Protein AF-A0A923WAS1-F1 (afdb_monomer)

Solvent-accessible surface area (backbone atoms only — not comparable to full-atom values): 10456 Å² total; per-residue (Å²): 99,63,68,50,72,49,77,92,74,67,23,45,33,35,45,31,46,81,68,46,48,74,44,44,36,65,68,74,36,45,64,47,58,72,64,49,39,76,82,37,81,92,73,48,50,30,46,31,40,34,28,58,61,98,51,73,41,40,39,37,34,36,77,46,79,40,63,82,56,72,94,65,62,65,65,64,50,45,54,50,48,50,54,50,52,56,49,15,50,53,40,35,52,53,45,30,49,51,35,41,76,74,60,39,73,92,47,49,90,70,26,51,59,93,72,64,46,56,37,37,40,32,43,39,46,36,68,56,89,61,94,46,70,68,58,44,49,53,52,52,50,53,49,51,54,47,42,53,53,47,35,57,58,37,44,76,72,72,29,47,63,47,78,46,54,66,68,59,97,87,53,79,81,66,80,43,97,81,64,50,47,66,44,76,88

Secondary structure (DSSP, 8-state):
--EEEE-SSS-EEEEPPTT-EEEETTTT-HHIIIIITTTSTT----SEEEE-SSS--EEEEEEEE-TT-----HHHHHHHHHHHHHHHHHHHHHHHHHHHHHT-TTTTTT--GGG---EEEEEEEE-PPPSSHHHHHHHHHHHHHHHHHHHHHHHTTT-EEEEE-PPPTTS-----TTS-EEEE-

pLDDT: mean 85.0, std 14.07, range [37.41, 98.31]

Foldseek 3Di:
DDKDWDDDPLTKIKFFDPQKDKDQCQPRVVCCVVPVCVVPPPQGAARMWMAHPDAPEIEGEHEDAAQPPDDDDLVVVLVVVLVVQVRNVVSNLVSLCVCLVVVPPSCVSPSPCVVVHAYEYEYAYEHHDDPDPVVVVVVVVSLVVSQVSNQVVQVVVVHHYDYHYAPDPPDDPPCPPVRMDIHRD

Nearest PDB structures (foldseek):
  2gm3-assembly6_B  TM=5.060E-01  e=7.421E-01  Arabidopsis thaliana
  2gm3-assembly6_F-3  TM=3.888E-01  e=9.010E-01  Arabidopsis thaliana
  5b3g-assembly1_B  TM=3.663E-01  e=1.835E+00  Arabidopsis thaliana

Radius of gyration: 16.7 Å; Cα contacts (8 Å, |Δi|>4): 285; chains: 1; bounding box: 48×35×42 Å

Structure (mmCIF, N/CA/C/O backbone):
data_AF-A0A923WAS1-F1
#
_entry.id   AF-A0A923WAS1-F1
#
loop_
_atom_site.group_PDB
_atom_site.id
_atom_site.type_symbol
_atom_site.label_atom_id
_atom_site.label_alt_id
_atom_site.label_comp_id
_atom_site.label_asym_id
_atom_site.label_entity_id
_atom_site.label_seq_id
_atom_site.pdbx_PDB_ins_code
_atom_site.Cartn_x
_atom_site.Cartn_y
_atom_site.Cartn_z
_atom_site.occupancy
_atom_site.B_iso_or_equiv
_atom_site.auth_seq_id
_atom_site.auth_comp_id
_atom_site.auth_asym_id
_atom_site.auth_atom_id
_atom_site.pdbx_PDB_model_num
ATOM 1 N N . MET A 1 1 ? -0.112 -17.395 12.259 1.00 61.91 1 MET A N 1
ATOM 2 C CA . MET A 1 1 ? 0.264 -16.164 11.541 1.00 61.91 1 MET A CA 1
ATOM 3 C C . MET A 1 1 ? -0.746 -15.993 10.429 1.00 61.91 1 MET A C 1
ATOM 5 O O . MET A 1 1 ? -0.861 -16.922 9.635 1.00 61.91 1 MET A O 1
ATOM 9 N N . PRO A 1 2 ? -1.582 -14.945 10.440 1.00 84.62 2 PRO A N 1
ATOM 10 C CA . PRO A 1 2 ? -2.446 -14.678 9.301 1.00 84.62 2 PRO A CA 1
ATOM 11 C C . PRO A 1 2 ? -1.578 -14.384 8.072 1.00 84.62 2 PRO A C 1
ATOM 13 O O . PRO A 1 2 ? -0.719 -13.506 8.115 1.00 84.62 2 PRO A O 1
ATOM 16 N N . THR A 1 3 ? -1.796 -15.138 6.997 1.00 91.38 3 THR A N 1
ATOM 17 C CA . THR A 1 3 ? -1.119 -14.947 5.709 1.00 91.38 3 THR A CA 1
ATOM 18 C C . THR A 1 3 ? -2.122 -14.405 4.699 1.00 91.38 3 THR A C 1
ATOM 20 O O . THR A 1 3 ? -3.227 -14.940 4.578 1.00 91.38 3 THR A O 1
ATOM 23 N N . LYS A 1 4 ? -1.745 -13.361 3.959 1.00 93.50 4 LYS A N 1
ATOM 24 C CA . LYS A 1 4 ? -2.536 -12.800 2.853 1.00 93.50 4 LYS A CA 1
ATOM 25 C C . LYS A 1 4 ? -1.701 -12.822 1.584 1.00 93.50 4 LYS A C 1
ATOM 27 O O . LYS A 1 4 ? -0.539 -12.449 1.635 1.00 93.50 4 LYS A O 1
ATOM 32 N N . CYS A 1 5 ? -2.257 -13.275 0.467 1.00 92.25 5 CYS A N 1
ATOM 33 C CA . CYS A 1 5 ? -1.508 -13.402 -0.781 1.00 92.25 5 CYS A CA 1
ATOM 34 C C . CYS A 1 5 ? -2.170 -12.618 -1.918 1.00 92.25 5 CYS A C 1
ATOM 36 O O . CYS A 1 5 ? -3.398 -12.612 -2.040 1.00 92.25 5 CYS A O 1
ATOM 38 N N . GLU A 1 6 ? -1.336 -12.015 -2.765 1.00 90.62 6 GLU A N 1
ATOM 39 C CA . GLU A 1 6 ? -1.732 -11.312 -3.983 1.00 90.62 6 GLU A CA 1
ATOM 40 C C . GLU A 1 6 ? -1.192 -11.984 -5.247 1.00 90.62 6 GLU A C 1
ATOM 42 O O . GLU A 1 6 ? -0.020 -12.364 -5.325 1.00 90.62 6 GLU A O 1
ATOM 47 N N . GLY A 1 7 ? -2.051 -12.084 -6.265 1.00 86.12 7 GLY A N 1
ATOM 48 C CA . GLY A 1 7 ? -1.760 -12.735 -7.544 1.00 86.12 7 GLY A CA 1
ATOM 49 C C . GLY A 1 7 ? -2.145 -14.221 -7.602 1.00 86.12 7 GLY A C 1
ATOM 50 O O . GLY A 1 7 ? -2.378 -14.869 -6.589 1.00 86.12 7 GLY A O 1
ATOM 51 N N . ALA A 1 8 ? -2.231 -14.766 -8.822 1.00 81.44 8 ALA A N 1
ATOM 52 C CA . ALA A 1 8 ? -2.658 -16.152 -9.065 1.00 81.44 8 ALA A CA 1
ATOM 53 C C . ALA A 1 8 ? -1.500 -17.130 -9.344 1.00 81.44 8 ALA A C 1
ATOM 55 O O . ALA A 1 8 ? -1.621 -18.324 -9.092 1.00 81.44 8 ALA A O 1
ATOM 56 N N . THR A 1 9 ? -0.377 -16.655 -9.891 1.00 81.25 9 THR A N 1
ATOM 57 C CA . THR A 1 9 ? 0.780 -17.492 -10.252 1.00 81.25 9 THR A CA 1
ATOM 58 C C . THR A 1 9 ? 2.044 -16.890 -9.656 1.00 81.25 9 THR A C 1
ATOM 60 O O . THR A 1 9 ? 2.371 -15.748 -9.977 1.00 81.25 9 THR A O 1
ATOM 63 N N . ASN A 1 10 ? 2.754 -17.663 -8.832 1.00 83.25 10 ASN A N 1
ATOM 64 C CA . ASN A 1 10 ? 3.839 -17.213 -7.951 1.00 83.25 10 ASN A CA 1
ATOM 65 C C . ASN A 1 10 ? 3.428 -16.010 -7.083 1.00 83.25 10 ASN A C 1
ATOM 67 O O . ASN A 1 10 ? 3.977 -14.912 -7.270 1.00 83.25 10 ASN A O 1
ATOM 71 N N . PRO A 1 11 ? 2.400 -16.172 -6.227 1.00 89.50 11 PRO A N 1
ATOM 72 C CA . PRO A 1 11 ? 1.798 -15.057 -5.518 1.00 89.50 11 PRO A CA 1
ATOM 73 C C . PRO A 1 11 ? 2.771 -14.416 -4.530 1.00 89.50 11 PRO A C 1
ATOM 75 O O . PRO A 1 11 ? 3.702 -15.045 -4.029 1.00 89.50 11 PRO A O 1
ATOM 78 N N . ILE A 1 12 ? 2.537 -13.143 -4.237 1.00 90.44 12 ILE A N 1
ATOM 79 C CA . ILE A 1 12 ? 3.256 -12.422 -3.190 1.00 90.44 12 ILE A CA 1
ATOM 80 C C . ILE A 1 12 ? 2.448 -12.594 -1.910 1.00 90.44 12 ILE A C 1
ATOM 82 O O . ILE A 1 12 ? 1.331 -12.095 -1.818 1.00 90.44 12 ILE A O 1
ATOM 86 N N . CYS A 1 13 ? 2.997 -13.320 -0.945 1.00 92.75 13 CYS A N 1
ATOM 87 C CA . CYS A 1 13 ? 2.363 -13.586 0.336 1.00 92.75 13 CYS A CA 1
ATOM 88 C C . CYS A 1 13 ? 2.976 -12.725 1.436 1.00 92.75 13 CYS A C 1
ATOM 90 O O . CYS A 1 13 ? 4.193 -12.568 1.506 1.00 92.75 13 CYS A O 1
ATOM 92 N N . PHE A 1 14 ? 2.111 -12.205 2.294 1.00 92.62 14 PHE A N 1
ATOM 93 C CA . PHE A 1 14 ? 2.399 -11.357 3.436 1.00 92.62 14 PHE A CA 1
ATOM 94 C C . PHE A 1 14 ? 2.070 -12.144 4.695 1.00 92.62 14 PHE A C 1
ATOM 96 O O . PHE A 1 14 ? 0.912 -12.503 4.916 1.00 92.62 14 PHE A O 1
ATOM 103 N N . ASP A 1 15 ? 3.092 -12.431 5.487 1.00 92.69 15 ASP A N 1
ATOM 104 C CA . ASP A 1 15 ? 2.992 -13.181 6.728 1.00 92.69 15 ASP A CA 1
ATOM 105 C C . ASP A 1 15 ? 2.999 -12.187 7.897 1.00 92.69 15 ASP A C 1
ATOM 107 O O . ASP A 1 15 ? 3.994 -11.507 8.171 1.00 92.69 15 ASP A O 1
ATOM 111 N N . PHE A 1 16 ? 1.859 -12.077 8.577 1.00 91.88 16 PHE A N 1
ATOM 112 C CA . PHE A 1 16 ? 1.697 -11.198 9.730 1.00 91.88 16 PHE A CA 1
ATOM 113 C C . PHE A 1 16 ? 1.879 -11.992 11.037 1.00 91.88 16 PHE A C 1
ATOM 115 O O . PHE A 1 16 ? 1.395 -13.129 11.149 1.00 91.88 16 PHE A O 1
ATOM 122 N N . PRO A 1 17 ? 2.548 -11.432 12.061 1.00 91.12 17 PRO A N 1
ATOM 123 C CA . PRO A 1 17 ? 2.687 -12.090 13.354 1.00 91.12 17 PRO A CA 1
ATOM 124 C C . PRO A 1 17 ? 1.356 -12.364 14.044 1.00 91.12 17 PRO A C 1
ATOM 126 O O . PRO A 1 17 ? 0.300 -11.833 13.703 1.00 91.12 17 PRO A O 1
ATOM 129 N N . ILE A 1 18 ? 1.424 -13.178 15.094 1.00 89.94 18 ILE A N 1
ATOM 130 C CA . ILE A 1 18 ? 0.287 -13.389 15.991 1.00 89.94 18 ILE A CA 1
ATOM 131 C C . ILE A 1 18 ? -0.153 -12.044 16.592 1.00 89.94 18 ILE A C 1
ATOM 133 O O . ILE A 1 18 ? 0.678 -11.229 16.988 1.00 89.94 18 ILE A O 1
ATOM 137 N N . GLY A 1 19 ? -1.470 -11.830 16.655 1.00 91.00 19 GLY A N 1
ATOM 138 C CA . GLY A 1 19 ? -2.086 -10.618 17.202 1.00 91.00 19 GLY A CA 1
ATOM 139 C C . GLY A 1 19 ? -2.266 -9.480 16.198 1.00 91.00 19 GLY A C 1
ATOM 140 O O . GLY A 1 19 ? -2.903 -8.490 16.538 1.00 91.00 19 GLY A O 1
ATOM 141 N N . TRP A 1 20 ? -1.736 -9.609 14.980 1.00 93.38 20 TRP A N 1
ATOM 142 C CA . TRP A 1 20 ? -2.072 -8.693 13.895 1.00 93.38 20 TRP A CA 1
ATOM 143 C C . TRP A 1 20 ? -3.453 -9.001 13.330 1.00 93.38 20 TRP A C 1
ATOM 145 O O . TRP A 1 20 ? -3.802 -10.162 13.111 1.00 93.38 20 TRP A O 1
ATOM 155 N N . GLU A 1 21 ? -4.181 -7.938 13.015 1.00 93.44 21 GLU A N 1
ATOM 156 C CA . GLU A 1 21 ? -5.389 -7.984 12.199 1.00 93.44 21 GLU A CA 1
ATOM 157 C C . GLU A 1 21 ? -5.010 -7.575 10.776 1.00 93.44 21 GLU A C 1
ATOM 159 O O . GLU A 1 21 ? -4.329 -6.567 10.587 1.00 93.44 21 GLU A O 1
ATOM 164 N N . ALA A 1 22 ? -5.419 -8.345 9.768 1.00 93.75 22 ALA A N 1
ATOM 165 C CA . ALA A 1 22 ? -5.133 -8.045 8.365 1.00 93.75 22 ALA A CA 1
ATOM 166 C C . ALA A 1 22 ? -6.253 -8.545 7.447 1.00 93.75 22 ALA A C 1
ATOM 168 O O . ALA A 1 22 ? -6.764 -9.654 7.623 1.00 93.75 22 ALA A O 1
ATOM 169 N N . VAL A 1 23 ? -6.602 -7.754 6.433 1.00 92.81 23 VAL A N 1
ATOM 170 C CA . VAL A 1 23 ? -7.676 -8.053 5.474 1.00 92.81 23 VAL A CA 1
ATOM 171 C C . VAL A 1 23 ? -7.237 -7.736 4.046 1.00 92.81 23 VAL A C 1
ATOM 173 O O . VAL A 1 23 ? -6.521 -6.755 3.833 1.00 92.81 23 VAL A O 1
ATOM 176 N N . LYS A 1 24 ? -7.689 -8.539 3.068 1.00 92.62 24 LYS A N 1
ATOM 177 C CA . LYS A 1 24 ? -7.638 -8.140 1.651 1.00 92.62 24 LYS A CA 1
ATOM 178 C C . LYS A 1 24 ? -8.716 -7.093 1.408 1.00 92.62 24 LYS A C 1
ATOM 180 O O . LYS A 1 24 ? -9.887 -7.428 1.252 1.00 92.62 24 LYS A O 1
ATOM 185 N N . TYR A 1 25 ? -8.367 -5.820 1.479 1.00 89.88 25 TYR A N 1
ATOM 186 C CA . TYR A 1 25 ? -9.358 -4.751 1.550 1.00 89.88 25 TYR A CA 1
ATOM 187 C C . TYR A 1 25 ? -10.158 -4.606 0.249 1.00 89.88 25 TYR A C 1
ATOM 189 O O . TYR A 1 25 ? -11.352 -4.308 0.287 1.00 89.88 25 TYR A O 1
ATOM 197 N N . ASP A 1 26 ? -9.547 -4.879 -0.901 1.00 81.31 26 ASP A N 1
ATOM 198 C CA . ASP A 1 26 ? -10.212 -4.795 -2.198 1.00 81.31 26 ASP A CA 1
ATOM 199 C C . ASP A 1 26 ? -11.015 -6.055 -2.589 1.00 81.31 26 ASP A C 1
ATOM 201 O O . ASP A 1 26 ? -11.831 -5.968 -3.512 1.00 81.31 26 ASP A O 1
ATOM 205 N N . GLU A 1 27 ? -10.836 -7.181 -1.888 1.00 80.06 27 GLU A N 1
ATOM 206 C CA . GLU A 1 27 ? -11.555 -8.452 -2.085 1.00 80.06 27 GLU A CA 1
ATOM 207 C C . GLU A 1 27 ? -12.500 -8.790 -0.918 1.00 80.06 27 GLU A C 1
ATOM 209 O O . GLU A 1 27 ? -13.717 -8.854 -1.098 1.00 80.06 27 GLU A O 1
ATOM 214 N N . GLU A 1 28 ? -11.941 -9.003 0.276 1.00 63.50 28 GLU A N 1
ATOM 215 C CA . GLU A 1 28 ? -12.634 -9.408 1.508 1.00 63.50 28 GLU A CA 1
ATOM 216 C C . GLU A 1 28 ? -13.307 -8.218 2.213 1.00 63.50 28 GLU A C 1
ATOM 218 O O . GLU A 1 28 ? -14.274 -8.404 2.952 1.00 63.50 28 GLU A O 1
ATOM 223 N N . GLY A 1 29 ? -12.853 -6.985 1.947 1.00 58.03 29 GLY A N 1
ATOM 224 C CA . GLY A 1 29 ? -13.451 -5.727 2.417 1.00 58.03 29 GLY A CA 1
ATOM 225 C C . GLY A 1 29 ? -14.771 -5.382 1.719 1.00 58.03 29 GLY A C 1
ATOM 226 O O . GLY A 1 29 ? -15.012 -4.228 1.357 1.00 58.03 29 GLY A O 1
ATOM 227 N N . GLY A 1 30 ? -15.627 -6.390 1.518 1.00 56.91 30 GLY A N 1
ATOM 228 C CA . GLY A 1 30 ? -16.838 -6.362 0.702 1.00 56.91 30 GLY A CA 1
ATOM 229 C C . GLY A 1 30 ? -17.721 -5.141 0.933 1.00 56.91 30 GLY A C 1
ATOM 230 O O . GLY A 1 30 ? -18.263 -4.632 -0.039 1.00 56.91 30 GLY A O 1
ATOM 231 N N . PHE A 1 31 ? -17.765 -4.594 2.155 1.00 65.19 31 PHE A N 1
ATOM 232 C CA . PHE A 1 31 ? -18.436 -3.333 2.488 1.00 65.19 31 PHE A CA 1
ATOM 233 C C . PHE A 1 31 ? -18.143 -2.201 1.496 1.00 65.19 31 PHE A C 1
ATOM 235 O O . PHE A 1 31 ? -19.050 -1.520 1.016 1.00 65.19 31 PHE A O 1
ATOM 242 N N . TYR A 1 32 ? -16.877 -2.011 1.142 1.00 65.81 32 TYR A N 1
ATOM 243 C CA . TYR A 1 32 ? -16.476 -0.944 0.241 1.00 65.81 32 TYR A CA 1
ATOM 244 C C . TYR A 1 32 ? -17.063 -1.148 -1.164 1.00 65.81 32 TYR A C 1
ATOM 246 O O . TYR A 1 32 ? -17.668 -0.236 -1.731 1.00 65.81 32 TYR A O 1
ATOM 254 N N . ARG A 1 33 ? -17.008 -2.374 -1.700 1.00 65.75 33 ARG A N 1
ATOM 255 C CA . ARG A 1 33 ? -17.640 -2.703 -2.987 1.00 65.75 33 ARG A CA 1
ATOM 256 C C . ARG A 1 33 ? -19.171 -2.658 -2.900 1.00 65.75 33 ARG A C 1
ATOM 258 O O . ARG A 1 33 ? -19.825 -2.054 -3.746 1.00 65.75 33 ARG A O 1
ATOM 265 N N . THR A 1 34 ? -19.775 -3.255 -1.882 1.00 67.62 34 THR A N 1
ATOM 266 C CA . THR A 1 34 ? -21.230 -3.447 -1.808 1.00 67.62 34 THR A CA 1
ATOM 267 C C . THR A 1 34 ? -22.001 -2.220 -1.352 1.00 67.62 34 THR A C 1
ATOM 269 O O . THR A 1 34 ? -23.192 -2.140 -1.647 1.00 67.62 34 THR A O 1
ATOM 272 N N . THR A 1 35 ? -21.364 -1.295 -0.638 1.00 66.69 35 THR A N 1
ATOM 273 C CA . THR A 1 35 ? -22.031 -0.137 -0.028 1.00 66.69 35 THR A CA 1
ATOM 274 C C . THR A 1 35 ? -21.564 1.169 -0.660 1.00 66.69 35 THR A C 1
ATOM 276 O O . THR A 1 35 ? -22.396 2.001 -1.010 1.00 66.69 35 THR A O 1
ATOM 279 N N . VAL A 1 36 ? -20.255 1.339 -0.885 1.00 65.56 36 VAL A N 1
ATOM 280 C CA . VAL A 1 36 ? -19.708 2.585 -1.450 1.00 65.56 36 VAL A CA 1
ATOM 281 C C . VAL A 1 36 ? -19.754 2.565 -2.980 1.00 65.56 36 VAL A C 1
ATOM 283 O O . VAL A 1 36 ? -20.295 3.488 -3.592 1.00 65.56 36 VAL A O 1
ATOM 286 N N . THR A 1 37 ? -19.263 1.500 -3.629 1.00 61.50 37 THR A N 1
ATOM 287 C CA . THR A 1 37 ? -19.164 1.504 -5.105 1.00 61.50 37 THR A CA 1
ATOM 288 C C . THR A 1 37 ? -20.500 1.382 -5.840 1.00 61.50 37 THR A C 1
ATOM 290 O O . THR A 1 37 ? -20.579 1.751 -7.007 1.00 61.50 37 THR A O 1
ATOM 293 N N . LYS A 1 38 ? -21.581 0.958 -5.164 1.00 64.62 38 LYS A N 1
ATOM 294 C CA . LYS A 1 38 ? -22.938 0.977 -5.749 1.00 64.62 38 LYS A CA 1
ATOM 295 C C . LYS A 1 38 ? -23.404 2.380 -6.138 1.00 64.62 38 LYS A C 1
ATOM 297 O O . LYS A 1 38 ? -24.232 2.515 -7.033 1.00 64.62 38 LYS A O 1
ATOM 302 N N . HIS A 1 39 ? -22.896 3.403 -5.456 1.00 65.69 39 HIS A N 1
ATOM 303 C CA . HIS A 1 39 ? -23.326 4.789 -5.639 1.00 65.69 39 HIS A CA 1
ATOM 304 C C . HIS A 1 39 ? -22.198 5.705 -6.118 1.00 65.69 39 HIS A C 1
ATOM 306 O O . HIS A 1 39 ? -22.466 6.828 -6.539 1.00 65.69 39 HIS A O 1
ATOM 312 N N . VAL A 1 40 ? -20.949 5.228 -6.096 1.00 64.25 40 VAL A N 1
ATOM 313 C CA . VAL A 1 40 ? -19.784 5.980 -6.561 1.00 64.25 40 VAL A CA 1
ATOM 314 C C . VAL A 1 40 ? -18.917 5.097 -7.455 1.00 64.25 40 VAL A C 1
ATOM 316 O O . VAL A 1 40 ? -18.263 4.156 -7.005 1.00 64.25 40 VAL A O 1
ATOM 319 N N . ASN A 1 41 ? -18.913 5.408 -8.749 1.00 59.84 41 ASN A N 1
ATOM 320 C CA . ASN A 1 41 ? -18.133 4.670 -9.737 1.00 59.84 41 ASN A CA 1
ATOM 321 C C . ASN A 1 41 ? -16.618 4.861 -9.519 1.00 59.84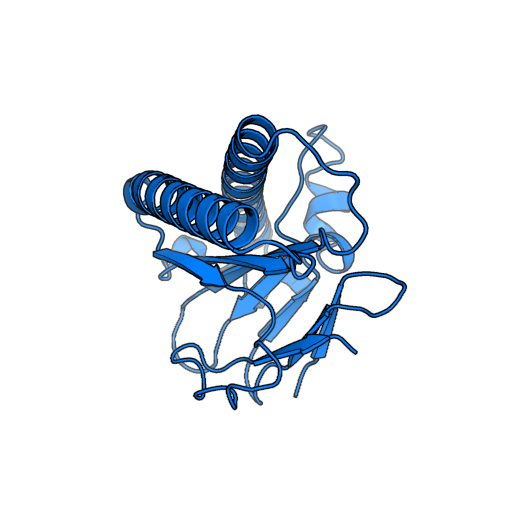 41 ASN A C 1
ATOM 323 O O . ASN A 1 41 ? -16.169 5.904 -9.051 1.00 59.84 41 ASN A O 1
ATOM 327 N N . LEU A 1 42 ? -15.824 3.869 -9.949 1.00 66.00 42 LEU A N 1
ATOM 328 C CA . LEU A 1 42 ? -14.352 3.929 -10.086 1.00 66.00 42 LEU A CA 1
ATOM 329 C C . LEU A 1 42 ? -13.526 4.005 -8.789 1.00 66.00 42 LEU A C 1
ATOM 331 O O . LEU A 1 42 ? -12.314 4.227 -8.835 1.00 66.00 42 LEU A O 1
ATOM 335 N N . ILE A 1 43 ? -14.152 3.766 -7.647 1.00 69.81 43 ILE A N 1
ATOM 336 C CA . ILE A 1 43 ? -13.510 3.763 -6.336 1.00 69.81 43 ILE A CA 1
ATOM 337 C C . ILE A 1 43 ? -12.731 2.438 -6.130 1.00 69.81 43 ILE A C 1
ATOM 339 O O . ILE A 1 43 ? -13.286 1.348 -6.263 1.00 69.81 43 ILE A O 1
ATOM 343 N N . ARG A 1 44 ? -11.416 2.511 -5.847 1.00 84.00 44 ARG A N 1
ATOM 344 C CA . ARG A 1 44 ? -10.514 1.347 -5.649 1.00 84.00 44 ARG A CA 1
ATOM 345 C C . ARG A 1 44 ? -9.688 1.496 -4.375 1.00 84.00 44 ARG A C 1
ATOM 347 O O . ARG A 1 44 ? -9.065 2.529 -4.193 1.00 84.00 44 ARG A O 1
ATOM 354 N N . GLY A 1 45 ? -9.739 0.507 -3.495 1.00 90.50 45 GLY A N 1
ATOM 355 C CA . GLY A 1 45 ? -8.993 0.535 -2.240 1.00 90.50 45 GLY A CA 1
ATOM 356 C C . GLY A 1 45 ? -7.571 0.011 -2.406 1.00 90.50 45 GLY A C 1
ATOM 357 O O . GLY A 1 45 ? -7.194 -0.465 -3.480 1.00 90.50 45 GLY A O 1
ATOM 358 N N . MET A 1 46 ? -6.810 0.105 -1.324 1.00 95.44 46 MET A N 1
ATOM 359 C CA . MET A 1 46 ? -5.562 -0.629 -1.135 1.00 95.44 46 MET A CA 1
ATOM 360 C C . MET A 1 46 ? -5.814 -2.133 -1.214 1.00 95.44 46 MET A C 1
ATOM 362 O O . MET A 1 46 ? -6.919 -2.583 -0.912 1.00 95.44 46 MET A O 1
ATOM 366 N N . ASP A 1 47 ? -4.800 -2.892 -1.618 1.00 94.31 47 ASP A N 1
ATOM 367 C CA . ASP A 1 47 ? -4.916 -4.348 -1.724 1.00 94.31 47 ASP A CA 1
ATOM 368 C C . ASP A 1 47 ? -5.064 -4.966 -0.318 1.00 94.31 47 ASP A C 1
ATOM 370 O O . ASP A 1 47 ? -6.011 -5.707 -0.050 1.00 94.31 47 ASP A O 1
ATOM 374 N N . LEU A 1 48 ? -4.218 -4.559 0.641 1.00 94.75 48 LEU A N 1
ATOM 375 C CA . LEU A 1 48 ? -4.306 -4.998 2.041 1.00 94.75 48 LEU A CA 1
ATOM 376 C C . LEU A 1 48 ? -4.407 -3.824 3.023 1.00 94.75 48 LEU A C 1
ATOM 378 O O . LEU A 1 48 ? -3.806 -2.763 2.832 1.00 94.75 48 LEU A O 1
ATOM 382 N N . VAL A 1 49 ? -5.105 -4.061 4.134 1.00 95.00 49 VAL A N 1
ATOM 383 C CA . VAL A 1 49 ? -5.090 -3.197 5.323 1.00 95.00 49 VAL A CA 1
ATOM 384 C C . VAL A 1 49 ? -4.765 -4.050 6.543 1.00 95.00 49 VAL A C 1
ATOM 386 O O . VAL A 1 49 ? -5.327 -5.134 6.703 1.00 95.00 49 VAL A O 1
ATOM 389 N N . ALA A 1 50 ? -3.860 -3.572 7.395 1.00 94.75 50 ALA A N 1
ATOM 390 C CA . ALA A 1 50 ? -3.413 -4.298 8.577 1.00 94.75 50 ALA A CA 1
ATOM 391 C C . ALA A 1 50 ? -3.209 -3.390 9.798 1.00 94.75 50 ALA A C 1
ATOM 393 O O . ALA A 1 50 ? -2.915 -2.203 9.666 1.00 94.75 50 ALA A O 1
ATOM 394 N N . VAL A 1 51 ? -3.349 -3.957 10.995 1.00 93.69 51 VAL A N 1
ATOM 395 C CA . VAL A 1 51 ? -3.176 -3.281 12.289 1.00 93.69 51 VAL A CA 1
ATOM 396 C C . VAL A 1 51 ? -2.374 -4.203 13.219 1.00 93.69 51 VAL A C 1
ATOM 398 O O . VAL A 1 51 ? -2.750 -5.367 13.384 1.00 93.69 51 VAL A O 1
ATOM 40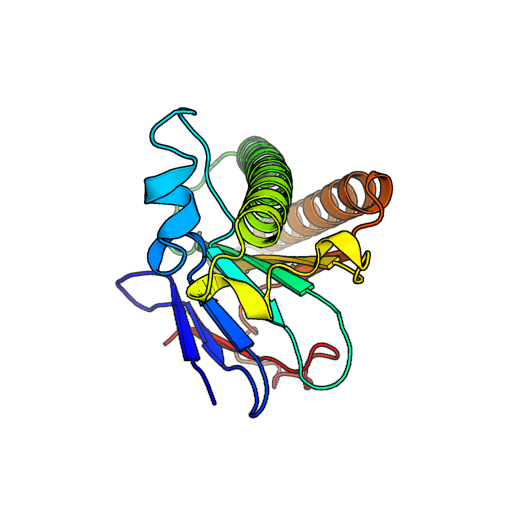1 N N . PRO A 1 52 ? -1.263 -3.734 13.820 1.00 91.88 52 PRO A N 1
ATOM 402 C CA . PRO A 1 52 ? -0.507 -4.514 14.793 1.00 91.88 52 PRO A CA 1
ATOM 403 C C . PRO A 1 52 ? -1.231 -4.602 16.143 1.00 91.88 52 PRO A C 1
ATOM 405 O O . PRO A 1 52 ? -2.080 -3.766 16.458 1.00 91.88 52 PRO A O 1
ATOM 408 N N . PRO A 1 53 ? -0.831 -5.546 17.008 1.00 89.81 53 PRO A N 1
ATOM 409 C CA . PRO A 1 53 ? -1.314 -5.571 18.379 1.00 89.81 53 PRO A CA 1
ATOM 410 C C . PRO A 1 53 ? -0.830 -4.344 19.174 1.00 89.81 53 PRO A C 1
ATOM 412 O O . PRO A 1 53 ? 0.282 -3.850 18.990 1.00 89.81 53 PRO A O 1
ATOM 415 N N . GLY A 1 54 ? -1.652 -3.891 20.124 1.00 80.81 54 GLY A N 1
ATOM 416 C CA . GLY A 1 54 ? -1.246 -3.003 21.222 1.00 80.81 54 GLY A CA 1
ATOM 417 C C . GLY A 1 54 ? -1.177 -1.499 20.929 1.00 80.81 54 GLY A C 1
ATOM 418 O O . GLY A 1 54 ? -1.400 -0.720 21.851 1.00 80.81 54 GLY A O 1
ATOM 419 N N . ALA A 1 55 ? -0.929 -1.067 19.690 1.00 68.44 55 ALA A N 1
ATOM 420 C CA . ALA A 1 55 ? -0.886 0.356 19.334 1.00 68.44 55 ALA A CA 1
ATOM 421 C C . ALA A 1 55 ? -1.727 0.655 18.082 1.00 68.44 55 ALA A C 1
ATOM 423 O O . ALA A 1 55 ? -1.672 -0.111 17.117 1.00 68.44 55 ALA A O 1
ATOM 424 N N . PRO A 1 56 ? -2.478 1.773 18.057 1.00 78.50 56 PRO A N 1
ATOM 425 C CA . PRO A 1 56 ? -3.362 2.100 16.950 1.00 78.50 56 PRO A CA 1
ATOM 426 C C . PRO A 1 56 ? -2.547 2.714 15.810 1.00 78.50 56 PRO A C 1
ATOM 428 O O . PRO A 1 56 ? -2.594 3.918 15.614 1.00 78.50 56 PRO A O 1
ATOM 431 N N . ARG A 1 57 ? -1.774 1.913 15.072 1.00 90.75 57 ARG A N 1
ATOM 432 C CA . ARG A 1 57 ? -1.309 2.298 13.731 1.00 90.75 57 ARG A CA 1
ATOM 433 C C . ARG A 1 57 ? -2.052 1.479 12.690 1.00 90.75 57 ARG A C 1
ATOM 435 O O . ARG A 1 57 ? -2.367 0.318 12.938 1.00 90.75 57 ARG A O 1
ATOM 442 N N . VAL A 1 58 ? -2.293 2.060 11.525 1.00 94.38 58 VAL A N 1
ATOM 443 C CA . VAL A 1 58 ? -2.915 1.357 10.401 1.00 94.38 58 VAL A CA 1
ATOM 444 C C . VAL A 1 58 ? -1.924 1.312 9.249 1.00 94.38 58 VAL A C 1
ATOM 446 O O . VAL A 1 58 ? -1.324 2.323 8.896 1.00 94.38 58 VAL A O 1
ATOM 449 N N . VAL A 1 59 ? -1.732 0.130 8.677 1.00 95.38 59 VAL A N 1
ATOM 450 C CA . VAL A 1 59 ? -0.830 -0.099 7.550 1.00 95.38 59 VAL A CA 1
ATOM 451 C C . VAL A 1 59 ? -1.668 -0.364 6.308 1.00 95.38 59 VAL A C 1
ATOM 453 O O . VAL A 1 59 ? -2.487 -1.281 6.289 1.00 95.38 59 VAL A O 1
ATOM 456 N N . PHE A 1 60 ? -1.458 0.439 5.274 1.00 96.94 60 PHE A N 1
ATOM 457 C CA . PHE A 1 60 ? -2.042 0.278 3.947 1.00 96.94 60 PHE A CA 1
ATOM 458 C C . PHE A 1 60 ? -0.987 -0.294 3.017 1.00 96.94 60 PHE A C 1
ATOM 460 O O . PHE A 1 60 ? 0.091 0.281 2.910 1.00 96.94 60 PHE A O 1
ATOM 467 N N . ILE A 1 61 ? -1.273 -1.407 2.347 1.00 96.00 61 ILE A N 1
ATOM 468 C CA . ILE A 1 61 ? -0.305 -2.062 1.465 1.00 96.00 61 ILE A CA 1
ATOM 469 C C . ILE A 1 61 ? -0.893 -2.152 0.062 1.00 96.00 61 ILE A C 1
ATOM 471 O O . ILE A 1 61 ? -1.936 -2.768 -0.149 1.00 9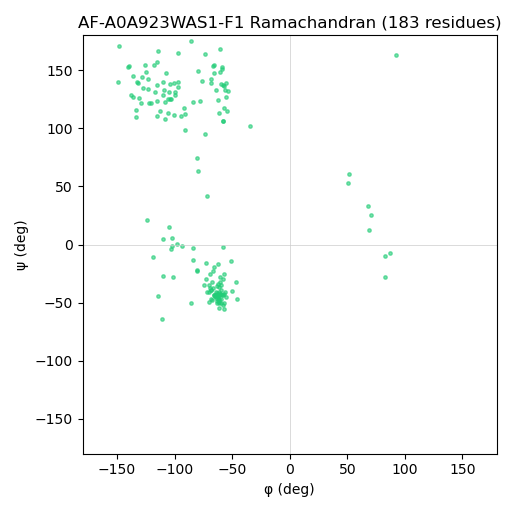6.00 61 ILE A O 1
ATOM 475 N N . GLU A 1 62 ? -0.184 -1.559 -0.893 1.00 96.81 62 GLU A N 1
ATOM 476 C CA . GLU A 1 62 ? -0.419 -1.723 -2.323 1.00 96.81 62 GLU A CA 1
ATOM 477 C C . GLU A 1 62 ? 0.658 -2.626 -2.916 1.00 96.81 62 GLU A C 1
ATOM 479 O O . GLU A 1 62 ? 1.852 -2.389 -2.724 1.00 96.81 62 GLU A O 1
ATOM 484 N N . VAL A 1 63 ? 0.255 -3.629 -3.687 1.00 94.81 63 VAL A N 1
ATOM 485 C CA . VAL A 1 63 ? 1.153 -4.611 -4.291 1.00 94.81 63 VAL A CA 1
ATOM 486 C C . VAL A 1 63 ? 1.220 -4.394 -5.797 1.00 94.81 63 VAL A C 1
ATOM 488 O O . VAL A 1 63 ? 0.213 -4.302 -6.508 1.00 94.81 63 VAL A O 1
ATOM 491 N N . LYS A 1 64 ? 2.441 -4.293 -6.325 1.00 93.31 64 LYS A N 1
ATOM 492 C CA . LYS A 1 64 ? 2.690 -4.158 -7.764 1.00 93.31 64 LYS A CA 1
ATOM 493 C C . LYS A 1 64 ? 3.787 -5.115 -8.197 1.00 93.31 64 LYS A C 1
ATOM 495 O O . LYS A 1 64 ? 4.937 -4.989 -7.785 1.00 93.31 64 LYS A O 1
ATOM 500 N N . ASP A 1 65 ? 3.411 -6.063 -9.049 1.00 91.25 65 ASP A N 1
ATOM 501 C CA . ASP A 1 65 ? 4.308 -7.067 -9.609 1.00 91.25 65 ASP A CA 1
ATOM 502 C C . ASP A 1 65 ? 4.570 -6.800 -11.094 1.00 91.25 65 ASP A C 1
ATOM 504 O O . ASP A 1 65 ? 3.711 -7.018 -11.950 1.00 91.25 65 ASP A O 1
ATOM 508 N N . PHE A 1 66 ? 5.781 -6.343 -11.397 1.00 89.56 66 PHE A N 1
ATOM 509 C CA . PHE A 1 66 ? 6.260 -6.074 -12.748 1.00 89.56 66 PHE A CA 1
ATOM 510 C C . PHE A 1 66 ? 7.243 -7.137 -13.255 1.00 89.56 66 PHE A C 1
ATOM 512 O O . PHE A 1 66 ? 7.902 -6.919 -14.269 1.00 89.56 66 PHE A O 1
ATOM 519 N N . ARG A 1 67 ? 7.344 -8.318 -12.622 1.00 86.12 67 ARG A N 1
ATOM 520 C CA . ARG A 1 67 ? 8.263 -9.384 -13.082 1.00 86.12 67 ARG A CA 1
ATOM 521 C C . ARG A 1 67 ? 8.015 -9.831 -14.525 1.00 86.12 67 ARG A C 1
ATOM 523 O O . ARG A 1 67 ? 8.946 -10.272 -15.191 1.00 86.12 67 ARG A O 1
ATOM 530 N N . LYS A 1 68 ? 6.766 -9.743 -14.994 1.00 81.25 68 LYS A N 1
ATOM 531 C CA . LYS A 1 68 ? 6.338 -10.127 -16.354 1.00 81.25 68 LYS A CA 1
ATOM 532 C C . LYS A 1 68 ? 5.956 -8.933 -17.232 1.00 81.25 68 LYS A C 1
ATOM 534 O O . LYS A 1 68 ? 5.437 -9.133 -18.327 1.00 81.25 68 LYS A O 1
ATOM 539 N N . ALA A 1 69 ? 6.138 -7.709 -16.745 1.00 76.12 69 ALA A N 1
ATOM 540 C CA . ALA A 1 69 ? 5.760 -6.535 -17.512 1.00 76.12 69 ALA A CA 1
ATOM 541 C C . ALA A 1 69 ? 6.681 -6.378 -18.726 1.00 76.12 69 ALA A C 1
ATOM 543 O O . ALA A 1 69 ? 7.891 -6.599 -18.638 1.00 76.12 69 ALA A O 1
ATOM 544 N N . ALA A 1 70 ? 6.097 -6.005 -19.866 1.00 70.31 70 ALA A N 1
ATOM 545 C CA . ALA A 1 70 ? 6.880 -5.562 -21.009 1.00 70.31 70 ALA A CA 1
ATOM 546 C C . ALA A 1 70 ? 7.724 -4.342 -20.597 1.00 70.31 70 ALA A C 1
ATOM 548 O O . ALA A 1 70 ? 7.295 -3.601 -19.711 1.00 70.31 70 ALA A O 1
ATOM 549 N N . PRO A 1 71 ? 8.900 -4.121 -21.210 1.00 63.56 71 PRO A N 1
ATOM 550 C CA . PRO A 1 71 ? 9.671 -2.911 -20.968 1.00 63.56 71 PRO A CA 1
ATOM 551 C C . PRO A 1 71 ? 8.808 -1.695 -21.317 1.00 63.56 71 PRO A C 1
ATOM 553 O O . PRO A 1 71 ? 8.526 -1.437 -22.486 1.00 63.56 71 PRO A O 1
ATOM 556 N N . ASP A 1 72 ? 8.350 -1.002 -20.284 1.00 68.88 72 ASP A N 1
ATOM 557 C CA . ASP A 1 72 ? 7.600 0.235 -20.372 1.00 68.88 72 ASP A CA 1
ATOM 558 C C . ASP A 1 72 ? 8.522 1.440 -20.194 1.00 68.88 72 ASP A C 1
ATOM 560 O O . ASP A 1 72 ? 9.674 1.310 -19.771 1.00 68.88 72 ASP A O 1
ATOM 564 N N . ASP A 1 73 ? 8.013 2.614 -20.564 1.00 81.31 73 ASP A N 1
ATOM 565 C CA . ASP A 1 73 ? 8.624 3.886 -20.198 1.00 81.31 73 ASP A CA 1
ATOM 566 C C . ASP A 1 73 ? 8.626 4.007 -18.659 1.00 81.31 73 ASP A C 1
ATOM 568 O O . ASP A 1 73 ? 7.546 4.096 -18.054 1.00 81.31 73 ASP A O 1
ATOM 572 N N . PRO A 1 74 ? 9.805 3.987 -18.005 1.00 80.00 74 PRO A N 1
ATOM 573 C CA . PRO A 1 74 ? 9.895 4.010 -16.550 1.00 80.00 74 PRO A CA 1
ATOM 574 C C . PRO A 1 74 ? 9.282 5.267 -15.930 1.00 80.00 74 PRO A C 1
ATOM 576 O O . PRO A 1 74 ? 8.728 5.188 -14.833 1.00 80.00 74 PRO A O 1
ATOM 579 N N . GLU A 1 75 ? 9.351 6.411 -16.617 1.00 81.69 75 GLU A N 1
ATOM 580 C CA . GLU A 1 75 ? 8.801 7.672 -16.115 1.00 81.69 75 GLU A CA 1
ATOM 581 C C . GLU A 1 75 ? 7.274 7.625 -16.113 1.00 81.69 75 GLU A C 1
ATOM 583 O O . GLU A 1 75 ? 6.639 7.854 -15.080 1.00 81.69 75 GLU A O 1
ATOM 588 N N . ALA A 1 76 ? 6.675 7.222 -17.238 1.00 87.06 76 ALA A N 1
ATOM 589 C CA . ALA A 1 76 ? 5.231 7.034 -17.341 1.00 87.06 76 ALA A CA 1
ATOM 590 C C . ALA A 1 76 ? 4.715 5.986 -16.339 1.00 87.06 76 ALA A C 1
ATOM 592 O O . ALA A 1 76 ? 3.658 6.168 -15.722 1.00 87.06 76 ALA A O 1
ATOM 593 N N . ARG A 1 77 ? 5.472 4.899 -16.127 1.00 89.38 77 ARG A N 1
ATOM 594 C CA . ARG A 1 77 ? 5.152 3.884 -15.116 1.00 89.38 77 ARG A CA 1
ATOM 595 C C . ARG A 1 77 ? 5.151 4.478 -13.712 1.00 89.38 77 ARG A C 1
ATOM 597 O O . ARG A 1 77 ? 4.193 4.267 -12.969 1.00 89.38 77 ARG A O 1
ATOM 604 N N . ASN A 1 78 ? 6.196 5.215 -13.348 1.00 91.69 78 ASN A N 1
ATOM 605 C CA . ASN A 1 78 ? 6.312 5.830 -12.029 1.00 91.69 78 ASN A CA 1
ATOM 606 C C . ASN A 1 78 ? 5.197 6.850 -11.783 1.00 91.69 78 ASN A C 1
ATOM 608 O O . ASN A 1 78 ? 4.553 6.793 -10.739 1.00 91.69 78 ASN A O 1
ATOM 612 N N . ALA A 1 79 ? 4.894 7.708 -12.759 1.00 92.19 79 ALA A N 1
ATOM 613 C CA . ALA A 1 79 ? 3.779 8.649 -12.666 1.00 92.19 79 ALA A CA 1
ATOM 614 C C . ALA A 1 79 ? 2.444 7.927 -12.406 1.00 92.19 79 ALA A C 1
ATOM 616 O O . ALA A 1 79 ? 1.667 8.321 -11.534 1.00 92.19 79 ALA A O 1
ATOM 617 N N . LYS A 1 80 ? 2.203 6.807 -13.099 1.00 93.88 80 LYS A N 1
ATOM 618 C CA . LYS A 1 80 ? 1.012 5.974 -12.890 1.00 93.88 80 LYS A CA 1
ATOM 619 C C . LYS A 1 80 ? 0.989 5.298 -11.517 1.00 93.88 80 LYS A C 1
ATOM 621 O O . LYS A 1 80 ? -0.086 5.158 -10.931 1.00 93.88 80 LYS A O 1
ATOM 626 N N . LEU A 1 81 ? 2.139 4.857 -11.005 1.00 95.25 81 LEU A N 1
ATOM 627 C CA . LEU A 1 81 ? 2.251 4.287 -9.660 1.00 95.25 81 LEU A CA 1
ATOM 628 C C . LEU A 1 81 ? 1.932 5.329 -8.590 1.00 95.25 81 LEU A C 1
ATOM 630 O O . LEU A 1 81 ? 1.163 5.024 -7.681 1.00 95.25 81 LEU A O 1
ATOM 634 N N . ILE A 1 82 ? 2.449 6.551 -8.741 1.00 97.19 82 ILE A N 1
ATOM 635 C CA . ILE A 1 82 ? 2.146 7.677 -7.853 1.00 97.19 82 ILE A CA 1
ATOM 636 C C . ILE A 1 82 ? 0.635 7.929 -7.823 1.00 97.19 82 ILE A C 1
ATOM 638 O O . ILE A 1 82 ? 0.035 7.853 -6.752 1.00 97.19 82 ILE A O 1
ATOM 642 N N . ASP A 1 83 ? 0.003 8.135 -8.986 1.00 96.56 83 ASP A N 1
ATOM 643 C CA . ASP A 1 83 ? -1.453 8.352 -9.075 1.00 96.56 83 ASP A CA 1
ATOM 644 C C . ASP A 1 83 ? -2.241 7.206 -8.426 1.00 96.56 83 ASP A C 1
ATOM 646 O O . ASP A 1 83 ? -3.162 7.429 -7.639 1.00 96.56 83 ASP A O 1
ATOM 650 N N . THR A 1 84 ? -1.844 5.964 -8.715 1.00 95.31 84 THR A N 1
ATOM 651 C CA . THR A 1 84 ? -2.514 4.770 -8.190 1.00 95.31 84 THR A CA 1
ATOM 652 C C . THR A 1 84 ? -2.458 4.723 -6.667 1.00 95.31 84 THR A C 1
ATOM 654 O O . THR A 1 84 ? -3.501 4.550 -6.037 1.00 95.31 84 THR A O 1
ATOM 657 N N . VAL A 1 85 ? -1.271 4.889 -6.073 1.00 97.44 85 VAL A N 1
ATOM 658 C CA . VAL A 1 85 ? -1.087 4.837 -4.615 1.00 97.44 85 VAL A CA 1
ATOM 659 C C . VAL A 1 85 ? -1.871 5.960 -3.947 1.00 97.44 85 VAL A C 1
ATOM 661 O O . VAL A 1 85 ? -2.666 5.689 -3.054 1.00 97.44 85 VAL A O 1
ATOM 664 N N . LEU A 1 86 ? -1.728 7.203 -4.413 1.00 97.88 86 LEU A N 1
ATOM 665 C CA . LEU A 1 86 ? -2.405 8.358 -3.817 1.00 97.88 86 LEU A CA 1
ATOM 666 C C . LEU A 1 86 ? -3.929 8.215 -3.851 1.00 97.88 86 LEU A C 1
ATOM 668 O O . LEU A 1 86 ? -4.597 8.402 -2.831 1.00 97.88 86 LEU A O 1
ATOM 672 N N . ARG A 1 87 ? -4.491 7.824 -4.999 1.00 95.12 87 ARG A N 1
ATOM 673 C CA . ARG A 1 87 ? -5.938 7.619 -5.135 1.00 95.12 87 ARG A CA 1
ATOM 674 C C . ARG A 1 87 ? -6.437 6.481 -4.262 1.00 95.12 87 ARG A C 1
ATOM 676 O O . ARG A 1 87 ? -7.438 6.651 -3.567 1.00 95.12 87 ARG A O 1
ATOM 683 N N . LYS A 1 88 ? -5.746 5.339 -4.266 1.00 95.56 88 LYS A N 1
ATOM 684 C CA . LYS A 1 88 ? -6.116 4.202 -3.417 1.00 95.56 88 LYS A CA 1
ATOM 685 C C . LYS A 1 88 ? -6.015 4.546 -1.932 1.00 95.56 88 LYS A C 1
ATOM 687 O O . LYS A 1 88 ? -6.879 4.115 -1.170 1.00 95.56 88 LYS A O 1
ATOM 692 N N . THR A 1 89 ? -5.045 5.366 -1.521 1.00 96.88 89 THR A N 1
ATOM 693 C CA . THR A 1 89 ? -4.932 5.861 -0.140 1.00 96.88 89 THR A CA 1
ATOM 694 C C . THR A 1 89 ? -6.167 6.671 0.227 1.00 96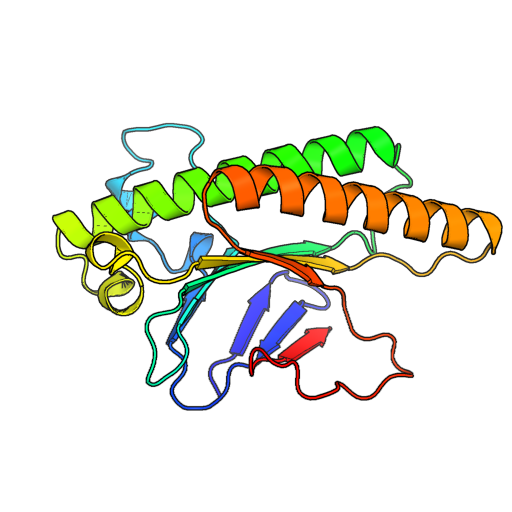.88 89 THR A C 1
ATOM 696 O O . THR A 1 89 ? -6.849 6.339 1.194 1.00 96.88 89 THR A O 1
ATOM 699 N N . LEU A 1 90 ? -6.503 7.690 -0.573 1.00 94.88 90 LEU A N 1
ATOM 700 C CA . LEU A 1 90 ? -7.661 8.550 -0.320 1.00 94.88 90 LEU A CA 1
ATOM 701 C C . LEU A 1 90 ? -8.963 7.752 -0.258 1.00 94.88 90 LEU A C 1
ATOM 703 O O . LEU A 1 90 ? -9.776 7.962 0.643 1.00 94.88 90 LEU A O 1
ATOM 707 N N . TYR A 1 91 ? -9.158 6.812 -1.182 1.00 92.12 91 TYR A N 1
ATOM 708 C CA . TYR A 1 91 ? -10.373 6.014 -1.175 1.00 92.12 91 TYR A CA 1
ATOM 709 C C . TYR A 1 91 ? -10.434 5.024 -0.008 1.00 92.12 91 TYR A C 1
ATOM 711 O O . TYR A 1 91 ? -11.511 4.826 0.551 1.00 92.12 91 TYR A O 1
ATOM 719 N N . THR A 1 92 ? -9.303 4.450 0.407 1.00 94.12 92 THR A N 1
ATOM 720 C CA . THR A 1 92 ? -9.240 3.576 1.591 1.00 94.12 92 THR A CA 1
ATOM 721 C C . THR A 1 92 ? -9.549 4.363 2.861 1.00 94.12 92 THR A C 1
ATOM 723 O O . THR A 1 92 ? -10.364 3.921 3.667 1.00 94.12 92 THR A O 1
ATOM 726 N N . LEU A 1 93 ? -8.992 5.572 3.009 1.00 94.94 93 LEU A N 1
ATOM 727 C CA . LEU A 1 93 ? -9.323 6.475 4.115 1.00 94.94 93 LEU A CA 1
ATOM 728 C C . LEU A 1 93 ? -10.822 6.789 4.145 1.00 94.94 93 LEU A C 1
ATOM 730 O O . LEU A 1 93 ? -11.481 6.586 5.163 1.00 94.94 93 LEU A O 1
ATOM 734 N N . ALA A 1 94 ? -11.386 7.227 3.017 1.00 91.44 94 ALA A N 1
ATOM 735 C CA . ALA A 1 94 ? -12.810 7.535 2.918 1.00 91.44 94 ALA A CA 1
ATOM 736 C C . ALA A 1 94 ? -13.690 6.312 3.236 1.00 91.44 94 ALA A C 1
ATOM 738 O O . ALA A 1 94 ? -14.675 6.423 3.968 1.00 91.44 94 ALA A O 1
ATOM 739 N N . GLY A 1 95 ? -13.312 5.137 2.726 1.00 90.38 95 GLY A N 1
ATOM 740 C CA . GLY A 1 95 ? -14.009 3.880 2.966 1.00 90.38 95 GLY A CA 1
ATOM 741 C C . GLY A 1 95 ? -13.989 3.458 4.434 1.00 90.38 95 GLY A C 1
ATOM 742 O O . GLY A 1 95 ? -15.022 3.051 4.960 1.00 90.38 95 GLY A O 1
ATOM 743 N N . LEU A 1 96 ? -12.852 3.602 5.120 1.00 92.50 96 LEU A N 1
ATOM 744 C CA . LEU A 1 96 ? -12.731 3.296 6.548 1.00 92.50 96 LEU A CA 1
ATOM 745 C C . LEU A 1 96 ? -13.498 4.293 7.429 1.00 92.50 96 LEU A C 1
ATOM 747 O O . LEU A 1 96 ? -14.137 3.867 8.388 1.00 92.50 96 LEU A O 1
ATOM 751 N N . VAL A 1 97 ? -13.526 5.586 7.080 1.00 93.31 97 VAL A N 1
ATOM 752 C CA . VAL A 1 97 ? -14.392 6.571 7.761 1.00 93.31 97 VAL A CA 1
ATOM 753 C C . VAL A 1 97 ? -15.869 6.202 7.600 1.00 93.31 97 VAL A C 1
ATOM 755 O O . VAL A 1 97 ? -16.641 6.277 8.557 1.00 93.31 97 VAL A O 1
ATOM 758 N N . ALA A 1 98 ? -16.287 5.803 6.396 1.00 90.31 98 ALA A N 1
ATOM 759 C CA . ALA A 1 98 ? -17.661 5.376 6.148 1.00 90.31 98 ALA A CA 1
ATOM 760 C C . ALA A 1 98 ? -18.008 4.101 6.933 1.00 90.31 98 ALA A C 1
ATOM 762 O O . ALA A 1 98 ? -19.066 4.046 7.558 1.00 90.31 98 ALA A O 1
ATOM 763 N N . ALA A 1 99 ? -17.105 3.116 6.944 1.00 90.81 99 ALA A N 1
ATOM 764 C CA . ALA A 1 99 ? -17.252 1.871 7.693 1.00 90.81 99 ALA A CA 1
ATOM 765 C C . ALA A 1 99 ? -17.407 2.125 9.199 1.00 90.8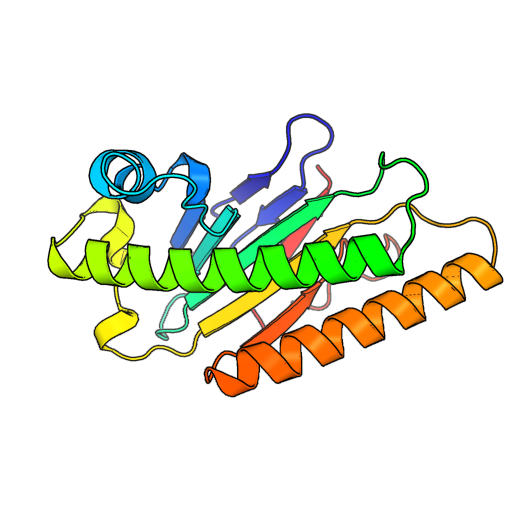1 99 ALA A C 1
ATOM 767 O O . ALA A 1 99 ? -18.287 1.544 9.832 1.00 90.81 99 ALA A O 1
ATOM 768 N N . GLU A 1 100 ? -16.606 3.037 9.756 1.00 92.69 100 GLU A N 1
ATOM 769 C CA . GLU A 1 100 ? -16.688 3.439 11.162 1.00 92.69 100 GLU A CA 1
ATOM 770 C C . GLU A 1 100 ? -18.054 4.059 11.477 1.00 92.69 100 GLU A C 1
ATOM 772 O O . GLU A 1 100 ? -18.714 3.664 12.437 1.00 92.69 100 GLU A O 1
ATOM 777 N N . ARG A 1 101 ? -18.523 4.977 10.623 1.00 92.88 101 ARG A N 1
ATOM 778 C CA . ARG A 1 101 ? -19.805 5.672 10.808 1.00 92.88 101 ARG A CA 1
ATOM 779 C C . ARG A 1 101 ? -21.018 4.751 10.820 1.00 92.88 101 ARG A C 1
ATOM 781 O O . ARG A 1 101 ? -21.963 5.025 11.553 1.00 92.88 101 ARG A O 1
ATOM 788 N N . VAL A 1 102 ? -21.015 3.704 10.001 1.00 91.50 102 VAL A N 1
ATOM 789 C CA . VAL A 1 102 ? -22.132 2.746 9.930 1.00 91.50 102 VAL A CA 1
ATOM 790 C C . VAL A 1 102 ? -21.931 1.529 10.835 1.00 91.50 102 VAL A C 1
ATOM 792 O O . VAL A 1 102 ? -22.799 0.662 10.887 1.00 91.50 102 VAL A O 1
ATOM 795 N N . GLY A 1 103 ? -20.804 1.455 11.550 1.00 90.62 103 GLY A N 1
ATOM 796 C CA . GLY A 1 103 ? -20.495 0.359 12.463 1.00 90.62 103 GLY A CA 1
ATOM 797 C C . GLY A 1 103 ? -20.243 -0.982 11.767 1.00 90.62 103 GLY A C 1
ATOM 798 O O . GLY A 1 103 ? -20.584 -2.024 12.330 1.00 90.62 103 GLY A O 1
ATOM 799 N N . GLU A 1 104 ? -19.661 -0.972 10.563 1.00 90.19 104 GLU A N 1
ATOM 800 C CA . GLU A 1 104 ? -19.405 -2.185 9.778 1.00 90.19 104 GLU A CA 1
ATOM 801 C C . GLU A 1 104 ? -18.549 -3.186 10.567 1.00 90.19 104 GLU A C 1
ATOM 803 O O . GLU A 1 104 ? -17.398 -2.923 10.926 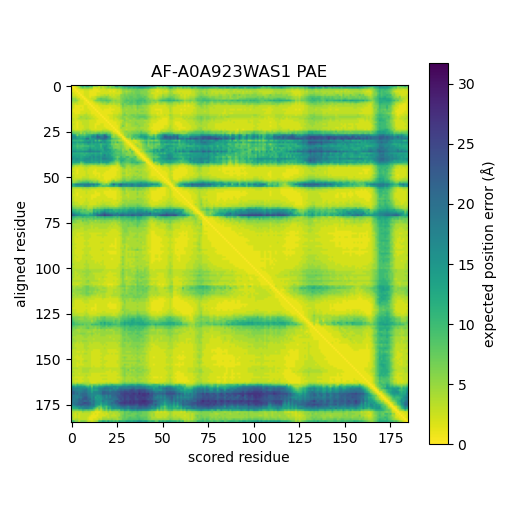1.00 90.19 104 GLU A O 1
ATOM 808 N N . ALA A 1 105 ? -19.114 -4.363 10.837 1.00 89.44 105 ALA A N 1
ATOM 809 C CA . ALA A 1 105 ? -18.523 -5.316 11.765 1.00 89.44 105 ALA A CA 1
ATOM 810 C C . ALA A 1 105 ? -17.224 -5.930 11.235 1.00 89.44 105 ALA A C 1
ATOM 812 O O . ALA A 1 105 ? -16.282 -6.103 12.009 1.00 89.44 105 ALA A O 1
ATOM 813 N N . SER A 1 106 ? -17.168 -6.226 9.934 1.00 87.19 106 SER A N 1
ATOM 814 C CA . SER A 1 106 ? -16.003 -6.854 9.297 1.00 87.19 106 SER A CA 1
ATOM 815 C C . SER A 1 106 ? -14.786 -5.928 9.221 1.00 87.19 106 SER A C 1
ATOM 817 O O . SER A 1 106 ? -13.652 -6.397 9.211 1.00 87.19 106 SER A O 1
ATOM 819 N N . LEU A 1 107 ? -15.012 -4.610 9.224 1.00 90.12 107 LEU A N 1
ATOM 820 C CA . LEU A 1 107 ? -13.956 -3.601 9.167 1.00 90.12 107 LEU A CA 1
ATOM 821 C C . LEU A 1 107 ? -13.659 -2.949 10.517 1.00 90.12 107 LEU A C 1
ATOM 823 O O . LEU A 1 107 ? -12.754 -2.123 10.596 1.00 90.12 107 LEU A O 1
ATOM 827 N N . ARG A 1 108 ? -14.368 -3.323 11.586 1.00 89.62 108 ARG A N 1
ATOM 828 C CA . ARG A 1 108 ? -14.218 -2.734 12.925 1.00 89.62 108 ARG A CA 1
ATOM 829 C C . ARG A 1 108 ? -12.766 -2.660 13.426 1.00 89.62 108 ARG A C 1
ATOM 831 O O . ARG A 1 108 ? -12.428 -1.628 14.003 1.00 89.62 108 ARG A O 1
ATOM 838 N N . PRO A 1 109 ? -11.894 -3.667 13.208 1.00 90.50 109 PRO A N 1
ATOM 839 C CA . PRO A 1 109 ? -10.496 -3.571 13.629 1.00 90.50 109 PRO A CA 1
ATOM 840 C C . PRO A 1 109 ? -9.695 -2.490 12.896 1.00 90.50 109 PRO A C 1
ATOM 842 O O . PRO A 1 109 ? -8.661 -2.077 13.394 1.00 90.50 109 PRO A O 1
ATOM 845 N N . PHE A 1 110 ? -10.156 -2.032 11.731 1.00 91.62 110 PHE A N 1
ATOM 846 C CA . PHE A 1 110 ? -9.458 -1.082 10.857 1.00 91.62 110 PHE A CA 1
ATOM 847 C C . PHE A 1 110 ? -10.141 0.296 10.826 1.00 91.62 110 PHE A C 1
ATOM 849 O O . PHE A 1 110 ? -9.500 1.319 10.594 1.00 91.62 110 PHE A O 1
ATOM 856 N N . ALA A 1 111 ? -11.452 0.329 11.066 1.00 88.62 111 ALA A N 1
ATOM 857 C CA . ALA A 1 111 ? -12.316 1.502 11.028 1.00 88.62 111 ALA A CA 1
ATOM 858 C C . ALA A 1 111 ? -12.200 2.328 12.323 1.00 88.62 111 ALA A C 1
ATOM 860 O O . ALA A 1 111 ? -13.145 2.437 13.099 1.00 88.62 111 ALA A O 1
ATOM 861 N N . MET A 1 112 ? -11.003 2.863 12.571 1.00 89.75 112 MET A N 1
ATOM 862 C CA . MET A 1 112 ? -10.662 3.627 13.778 1.00 89.75 112 MET A CA 1
ATOM 863 C C . MET A 1 112 ? -10.126 5.031 13.468 1.00 89.75 112 MET A C 1
ATOM 865 O O . MET A 1 112 ? -9.421 5.624 14.285 1.00 89.75 112 MET A O 1
ATOM 869 N N . LEU A 1 113 ? -10.412 5.558 12.274 1.00 89.62 113 LEU A N 1
ATOM 870 C CA . LEU A 1 113 ? -9.823 6.808 11.789 1.00 89.62 113 LEU A CA 1
ATOM 871 C C . LEU A 1 113 ? -10.268 8.029 12.601 1.00 89.62 113 LEU A C 1
ATOM 873 O O . LEU A 1 113 ? -9.518 9.001 12.671 1.00 89.62 113 LEU A O 1
ATOM 877 N N . SER A 1 114 ? -11.413 7.971 13.293 1.00 89.75 114 SER A N 1
ATOM 878 C CA . SER A 1 114 ? -11.814 9.008 14.258 1.00 89.75 114 SER A CA 1
ATOM 879 C C . SER A 1 114 ? -10.784 9.241 15.372 1.00 89.75 114 SER A C 1
ATOM 881 O O . SER A 1 114 ? -10.701 10.342 15.915 1.00 89.75 114 SER A O 1
ATOM 883 N N . ARG A 1 115 ? -9.963 8.228 15.682 1.00 90.75 115 ARG A N 1
ATOM 884 C CA . ARG A 1 115 ? -8.889 8.289 16.686 1.00 90.75 115 ARG A CA 1
ATOM 885 C C . ARG A 1 115 ? -7.588 8.876 16.148 1.00 90.75 115 ARG A C 1
ATOM 887 O O . ARG A 1 115 ? -6.639 8.990 16.913 1.00 90.75 115 ARG A O 1
ATOM 894 N N . GLN A 1 116 ? -7.543 9.210 14.857 1.00 92.00 116 GLN A N 1
ATOM 895 C CA . GLN A 1 116 ? -6.356 9.713 14.163 1.00 92.00 116 GLN A CA 1
ATOM 896 C C . GLN A 1 116 ? -5.115 8.825 14.397 1.00 92.00 116 GLN A C 1
ATOM 898 O O . GLN A 1 116 ? -4.079 9.319 14.844 1.00 92.00 116 GLN A O 1
ATOM 903 N N . PRO A 1 117 ? -5.211 7.502 14.150 1.00 94.56 117 PRO A N 1
ATOM 904 C CA . PRO A 1 117 ? -4.054 6.621 14.265 1.00 94.56 117 PRO A CA 1
ATOM 905 C C . PRO A 1 117 ? -2.954 7.066 13.288 1.00 94.56 117 PRO A C 1
ATOM 907 O O . PRO A 1 117 ? -3.287 7.521 12.190 1.00 94.56 117 PRO A O 1
ATOM 910 N N . PRO A 1 118 ? -1.660 6.875 13.603 1.00 95.06 118 PRO A N 1
ATOM 911 C CA . PRO A 1 118 ? -0.625 6.919 12.581 1.00 95.06 118 PRO A CA 1
ATOM 912 C C . PRO A 1 118 ? -0.967 5.957 11.441 1.00 95.06 118 PRO A C 1
ATOM 914 O O . PRO A 1 118 ? -1.318 4.794 11.674 1.00 95.06 118 PRO A O 1
ATOM 917 N N . VAL A 1 119 ? -0.872 6.441 10.207 1.00 96.38 119 VAL A N 1
ATOM 918 C CA . VAL A 1 119 ? -1.129 5.644 9.007 1.00 96.38 119 VAL A CA 1
ATOM 919 C C . VAL A 1 119 ? 0.165 5.530 8.221 1.00 96.38 119 VAL A C 1
ATOM 921 O O . VAL A 1 119 ? 0.745 6.540 7.830 1.00 96.38 119 VAL A O 1
ATOM 924 N N . GLN A 1 120 ? 0.586 4.295 7.965 1.00 96.12 120 GLN A N 1
ATOM 925 C CA . GLN A 1 120 ? 1.717 3.987 7.099 1.00 96.12 120 GLN A CA 1
ATOM 926 C C . GLN A 1 120 ? 1.196 3.438 5.773 1.00 96.12 120 GLN A C 1
ATOM 928 O O . GLN A 1 120 ? 0.472 2.444 5.745 1.00 96.12 120 GLN A O 1
ATOM 933 N N . VAL A 1 121 ? 1.594 4.055 4.667 1.00 97.75 121 VAL A N 1
ATOM 934 C CA . VAL A 1 121 ? 1.328 3.573 3.313 1.00 97.75 121 VAL A CA 1
ATOM 935 C C . VAL A 1 121 ? 2.564 2.863 2.786 1.00 97.75 121 VAL A C 1
ATOM 937 O O . VAL A 1 121 ? 3.667 3.401 2.791 1.00 97.75 121 VAL A O 1
ATOM 940 N N . VAL A 1 122 ? 2.382 1.647 2.297 1.00 96.75 122 VAL A N 1
ATOM 941 C CA . VAL A 1 122 ? 3.451 0.797 1.794 1.00 96.75 122 VAL A CA 1
ATOM 942 C C . VAL A 1 122 ? 3.168 0.466 0.340 1.00 96.75 122 VAL A C 1
ATOM 944 O O . VAL A 1 122 ? 2.151 -0.147 0.025 1.00 96.75 122 VAL A O 1
ATOM 947 N N . LEU A 1 123 ? 4.095 0.819 -0.549 1.00 96.50 123 LEU A N 1
ATOM 948 C CA . LEU A 1 123 ? 4.117 0.268 -1.901 1.00 96.50 123 LEU A CA 1
ATOM 949 C C . LEU A 1 123 ? 5.069 -0.928 -1.915 1.00 96.50 123 LEU A C 1
ATOM 951 O O . LEU A 1 123 ? 6.282 -0.766 -1.792 1.00 96.50 123 LEU A O 1
ATOM 955 N N . PHE A 1 124 ? 4.533 -2.135 -2.067 1.00 94.62 124 PHE A N 1
ATOM 956 C CA . PHE A 1 124 ? 5.318 -3.347 -2.249 1.00 94.62 124 PHE A CA 1
ATOM 957 C C . PHE A 1 124 ? 5.543 -3.605 -3.741 1.00 94.62 124 PHE A C 1
ATOM 959 O O . PHE A 1 124 ? 4.677 -4.127 -4.448 1.00 94.62 124 PHE A O 1
ATOM 966 N N . LEU A 1 125 ? 6.719 -3.208 -4.224 1.00 92.25 125 LEU A N 1
ATOM 967 C CA . LEU A 1 125 ? 7.075 -3.206 -5.637 1.00 92.25 125 LEU A CA 1
ATOM 968 C C . LEU A 1 125 ? 8.052 -4.342 -5.966 1.00 92.25 125 LEU A C 1
ATOM 970 O O . LEU A 1 125 ? 9.214 -4.309 -5.548 1.00 92.25 125 LEU A O 1
ATOM 974 N N . VAL A 1 126 ? 7.594 -5.318 -6.751 1.00 89.88 126 VAL A N 1
ATOM 975 C CA . VAL A 1 126 ? 8.413 -6.427 -7.260 1.00 89.88 126 VAL A CA 1
ATOM 976 C C . VAL A 1 126 ? 8.746 -6.179 -8.723 1.00 89.88 126 VAL A C 1
ATOM 978 O O . VAL A 1 126 ? 7.860 -5.998 -9.554 1.00 89.88 126 VAL A O 1
ATOM 981 N N . GLU A 1 127 ? 10.032 -6.194 -9.053 1.00 87.06 127 GLU A N 1
ATOM 982 C CA . GLU A 1 127 ? 10.525 -5.933 -10.404 1.00 87.06 127 GLU A CA 1
ATOM 983 C C . GLU A 1 127 ? 11.421 -7.081 -10.878 1.00 87.06 127 GLU A C 1
ATOM 985 O O . GLU A 1 127 ? 12.016 -7.802 -10.074 1.00 87.06 127 GLU A O 1
ATOM 990 N N . ALA A 1 128 ? 11.514 -7.267 -12.195 1.00 83.94 128 ALA A N 1
ATOM 991 C CA . ALA A 1 128 ? 12.430 -8.245 -12.767 1.00 83.94 128 ALA A CA 1
ATOM 992 C C . ALA A 1 128 ? 13.896 -7.811 -12.561 1.00 83.94 128 ALA A C 1
ATOM 994 O O . ALA A 1 128 ? 14.205 -6.622 -12.704 1.00 83.94 128 ALA A O 1
ATOM 995 N N . PRO A 1 129 ? 14.820 -8.751 -12.292 1.00 80.81 129 PRO A N 1
ATOM 996 C CA . PRO A 1 129 ? 16.243 -8.449 -12.302 1.00 80.81 129 PRO A CA 1
ATOM 997 C C . PRO A 1 129 ? 16.683 -8.037 -13.714 1.00 80.81 129 PRO A C 1
ATOM 999 O O . PRO A 1 129 ? 16.366 -8.697 -14.705 1.00 80.81 129 PRO A O 1
ATOM 1002 N N . LEU A 1 130 ? 17.433 -6.940 -13.810 1.00 83.44 130 LEU A N 1
ATOM 1003 C CA . LEU A 1 130 ? 17.919 -6.405 -15.082 1.00 83.44 130 LEU A CA 1
ATOM 1004 C C . LEU A 1 130 ? 19.353 -6.875 -15.340 1.00 83.44 130 LEU A C 1
ATOM 1006 O O . LEU A 1 130 ? 20.197 -6.815 -14.452 1.00 83.44 130 LEU A O 1
ATOM 1010 N N . ALA A 1 131 ? 19.651 -7.318 -16.564 1.00 82.19 131 ALA A N 1
ATOM 1011 C CA . ALA A 1 131 ? 20.962 -7.886 -16.899 1.00 82.19 131 ALA A CA 1
ATOM 1012 C C . ALA A 1 131 ? 22.095 -6.845 -16.992 1.00 82.19 131 ALA A C 1
ATOM 1014 O O . ALA A 1 131 ? 23.253 -7.171 -16.740 1.00 82.19 131 ALA A O 1
ATOM 1015 N N . SER A 1 132 ? 21.796 -5.594 -17.364 1.00 87.88 132 SER A N 1
ATOM 1016 C CA . SER A 1 132 ? 22.826 -4.568 -17.566 1.00 87.88 132 SER A CA 1
ATOM 1017 C C . SER A 1 132 ? 22.944 -3.614 -16.379 1.00 87.88 132 SER A C 1
ATOM 1019 O O . SER A 1 132 ? 21.942 -3.141 -15.842 1.00 87.88 132 SER A O 1
ATOM 1021 N N . LYS A 1 133 ? 24.187 -3.264 -16.016 1.00 87.38 133 LYS A N 1
ATOM 1022 C CA . LYS A 1 133 ? 24.488 -2.321 -14.922 1.00 87.38 133 LYS A CA 1
ATOM 1023 C C . LYS A 1 133 ? 23.810 -0.962 -15.113 1.00 87.38 133 LYS A C 1
ATOM 1025 O O . LYS A 1 133 ? 23.267 -0.418 -14.161 1.00 87.38 133 LYS A O 1
ATOM 1030 N N . LEU A 1 134 ? 23.794 -0.445 -16.344 1.00 83.94 134 LEU A N 1
ATOM 1031 C CA . LEU A 1 134 ? 23.132 0.825 -16.660 1.00 83.94 134 LEU A CA 1
ATOM 1032 C C . LEU A 1 134 ? 21.621 0.756 -16.391 1.00 83.94 134 LEU A C 1
ATOM 1034 O O . LEU A 1 134 ? 21.059 1.660 -15.786 1.00 83.94 134 LEU A O 1
ATOM 1038 N N . ARG A 1 135 ? 20.960 -0.339 -16.786 1.00 84.19 135 ARG A N 1
ATOM 1039 C CA . ARG A 1 135 ? 19.524 -0.517 -16.530 1.00 84.19 135 ARG A CA 1
ATOM 1040 C C . ARG A 1 135 ? 19.228 -0.702 -15.041 1.00 84.19 135 ARG A C 1
ATOM 1042 O O . ARG A 1 135 ? 18.263 -0.125 -14.558 1.00 84.19 135 ARG A O 1
ATOM 1049 N N . GLN A 1 136 ? 20.072 -1.435 -14.313 1.00 86.00 136 GLN A N 1
ATOM 1050 C CA . GLN A 1 136 ? 19.978 -1.547 -12.851 1.00 86.00 136 GLN A CA 1
ATOM 1051 C C . GLN A 1 136 ? 20.124 -0.176 -12.170 1.00 86.00 136 GLN A C 1
ATOM 1053 O O . GLN A 1 136 ? 19.368 0.148 -11.258 1.00 86.00 136 GLN A O 1
ATOM 1058 N N . GLN A 1 137 ? 21.070 0.651 -12.629 1.00 87.38 137 GLN A N 1
ATOM 1059 C CA . GLN A 1 137 ? 21.253 2.006 -12.116 1.00 87.38 137 GLN A CA 1
ATOM 1060 C C . GLN A 1 137 ? 20.023 2.877 -12.384 1.00 87.38 137 GLN A C 1
ATOM 1062 O O . GLN A 1 137 ? 19.529 3.502 -11.450 1.00 87.38 137 GLN A O 1
ATOM 1067 N N . ASN A 1 138 ? 19.504 2.883 -13.614 1.00 86.69 138 ASN A N 1
ATOM 1068 C CA . ASN A 1 138 ? 18.311 3.654 -13.969 1.00 86.69 138 ASN A CA 1
ATOM 1069 C C . ASN A 1 138 ? 17.085 3.208 -13.160 1.00 86.69 138 ASN A C 1
ATOM 1071 O O . ASN A 1 138 ? 16.339 4.048 -12.671 1.00 86.69 138 ASN A O 1
ATOM 1075 N N . GLN A 1 139 ? 16.908 1.900 -12.954 1.00 86.75 139 GLN A N 1
ATOM 1076 C CA . GLN A 1 139 ? 15.846 1.366 -12.100 1.00 86.75 139 GLN A CA 1
ATOM 1077 C C . GLN A 1 139 ? 15.987 1.840 -10.649 1.00 86.75 139 GLN A C 1
ATOM 1079 O O . GLN A 1 139 ? 14.998 2.226 -10.031 1.00 86.75 139 GLN A O 1
ATOM 1084 N N . ARG A 1 140 ? 17.209 1.857 -10.102 1.00 88.88 140 ARG A N 1
ATOM 1085 C CA . ARG A 1 140 ? 17.461 2.361 -8.746 1.00 88.88 140 ARG A CA 1
ATOM 1086 C C . ARG A 1 140 ? 17.161 3.854 -8.624 1.00 88.88 140 ARG A C 1
ATOM 1088 O O . ARG A 1 140 ? 16.537 4.251 -7.649 1.00 88.88 140 ARG A O 1
ATOM 1095 N N . VAL A 1 141 ? 17.582 4.661 -9.599 1.00 88.25 141 VAL A N 1
ATOM 1096 C CA . VAL A 1 141 ? 17.261 6.099 -9.641 1.00 88.25 141 VAL A CA 1
ATOM 1097 C C . VAL A 1 141 ? 15.746 6.291 -9.683 1.00 88.25 141 VAL A C 1
ATOM 1099 O O . VAL A 1 141 ? 15.199 6.940 -8.802 1.00 88.25 141 VAL A O 1
ATOM 1102 N N . GLY A 1 142 ? 15.054 5.601 -10.593 1.00 90.50 142 GLY A N 1
ATOM 1103 C CA . GLY A 1 142 ? 13.597 5.666 -10.681 1.00 90.50 142 GLY A CA 1
ATOM 1104 C C . GLY A 1 142 ? 12.877 5.214 -9.404 1.00 90.50 142 GLY A C 1
ATOM 1105 O O . GLY A 1 142 ? 11.847 5.790 -9.065 1.00 90.50 142 GLY A O 1
ATOM 1106 N N . ARG A 1 143 ? 13.396 4.220 -8.665 1.00 92.31 143 ARG A N 1
ATOM 1107 C CA . ARG A 1 143 ? 12.853 3.848 -7.342 1.00 92.31 143 ARG A CA 1
ATOM 1108 C C . ARG A 1 143 ? 13.039 4.959 -6.314 1.00 92.31 143 ARG A C 1
ATOM 1110 O O . ARG A 1 143 ? 12.099 5.229 -5.576 1.00 92.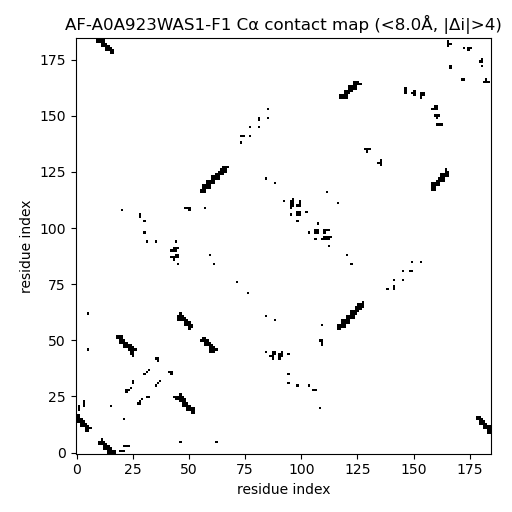31 143 ARG A O 1
ATOM 1117 N N . ASN A 1 144 ? 14.210 5.590 -6.274 1.00 93.06 144 ASN A N 1
ATOM 1118 C CA . ASN A 1 144 ? 14.479 6.683 -5.342 1.00 93.06 144 ASN A CA 1
ATOM 1119 C C . ASN A 1 144 ? 13.574 7.888 -5.629 1.00 93.06 144 ASN A C 1
ATOM 1121 O O . ASN A 1 144 ? 12.990 8.445 -4.704 1.00 93.06 144 ASN A O 1
ATOM 1125 N N . ASP A 1 145 ? 13.401 8.244 -6.903 1.00 94.19 145 ASP A N 1
ATOM 1126 C CA . ASP A 1 145 ? 12.534 9.354 -7.312 1.00 94.19 145 ASP A CA 1
ATOM 1127 C C . ASP A 1 145 ? 11.064 9.068 -6.968 1.00 94.19 145 ASP A C 1
ATOM 1129 O O . ASP A 1 145 ? 10.345 9.942 -6.472 1.00 94.19 145 ASP A O 1
ATOM 1133 N N . LEU A 1 146 ? 10.618 7.823 -7.182 1.00 95.00 146 LEU A N 1
ATOM 1134 C CA . LEU A 1 146 ? 9.290 7.350 -6.788 1.00 95.00 146 LEU A CA 1
ATOM 1135 C C . LEU A 1 146 ? 9.095 7.433 -5.268 1.00 95.00 146 LEU A C 1
ATOM 1137 O O . LEU A 1 146 ? 8.076 7.951 -4.809 1.00 95.00 146 LEU A O 1
ATOM 1141 N N . GLU A 1 147 ? 10.063 6.941 -4.494 1.00 96.38 147 GLU A N 1
ATOM 1142 C CA . GLU A 1 147 ? 10.021 6.959 -3.032 1.00 96.38 147 GLU A CA 1
ATOM 1143 C C . GLU A 1 147 ? 9.988 8.385 -2.485 1.00 96.38 147 GLU A C 1
ATOM 1145 O O . GLU A 1 147 ? 9.134 8.699 -1.655 1.00 96.38 147 GLU A O 1
ATOM 1150 N N . GLN A 1 148 ? 10.847 9.270 -2.991 1.00 97.19 148 GLN A N 1
ATOM 1151 C CA . GLN A 1 148 ? 10.883 10.671 -2.583 1.00 97.19 148 GLN A CA 1
ATOM 1152 C C . GLN A 1 148 ? 9.564 11.381 -2.911 1.00 97.19 148 GLN A C 1
ATOM 1154 O O . GLN A 1 148 ? 9.021 12.102 -2.071 1.00 97.19 148 GLN A O 1
ATOM 1159 N N . SER A 1 149 ? 9.019 11.145 -4.107 1.00 97.56 149 SER A N 1
ATOM 1160 C CA . SER A 1 149 ? 7.769 11.762 -4.557 1.00 97.56 149 SER A CA 1
ATOM 1161 C C . SER A 1 149 ? 6.568 11.319 -3.724 1.00 97.56 149 SER A C 1
ATOM 1163 O O . SER A 1 149 ? 5.746 12.157 -3.346 1.00 97.56 149 SER A O 1
ATOM 1165 N N . LEU A 1 150 ? 6.448 10.020 -3.429 1.00 98.12 150 LEU A N 1
ATOM 1166 C CA . LEU A 1 150 ? 5.369 9.495 -2.588 1.00 98.12 150 LEU A CA 1
ATOM 1167 C C . LEU A 1 150 ? 5.531 9.923 -1.131 1.00 98.12 150 LEU A C 1
ATOM 1169 O O . LEU A 1 150 ? 4.546 10.334 -0.525 1.00 98.12 150 LEU A O 1
ATOM 1173 N N . THR A 1 151 ? 6.758 9.915 -0.602 1.00 98.25 151 THR A N 1
ATOM 1174 C CA . THR A 1 151 ? 7.049 10.410 0.752 1.00 98.25 151 THR A CA 1
ATOM 1175 C C . THR A 1 151 ? 6.612 11.860 0.904 1.00 98.25 151 THR A C 1
ATOM 1177 O O . THR A 1 151 ? 5.863 12.170 1.822 1.00 98.25 151 THR A O 1
ATOM 1180 N N . ALA A 1 152 ? 7.009 12.750 -0.012 1.00 98.19 152 ALA A N 1
ATOM 1181 C CA . ALA A 1 152 ? 6.650 14.164 0.074 1.00 98.19 152 ALA A CA 1
ATOM 1182 C C . ALA A 1 152 ? 5.128 14.389 0.007 1.00 98.19 152 ALA A C 1
ATOM 1184 O O . ALA A 1 152 ? 4.578 15.161 0.792 1.00 98.19 152 ALA A O 1
ATOM 1185 N N . GLN A 1 153 ? 4.438 13.705 -0.910 1.00 98.31 153 GLN A N 1
ATOM 1186 C CA . GLN A 1 153 ? 2.997 13.884 -1.108 1.00 98.31 153 GLN A CA 1
ATOM 1187 C C . GLN A 1 153 ? 2.163 13.300 0.035 1.00 98.31 153 GLN A C 1
ATOM 1189 O O . GLN A 1 153 ? 1.207 13.933 0.474 1.00 98.31 153 GLN A O 1
ATOM 1194 N N . LEU A 1 154 ? 2.528 12.122 0.544 1.00 98.31 154 LEU A N 1
ATOM 1195 C CA . LEU A 1 154 ? 1.828 11.489 1.663 1.00 98.31 154 LEU A CA 1
ATOM 1196 C C . LEU A 1 154 ? 2.140 12.184 2.995 1.00 98.31 154 LEU A C 1
ATOM 1198 O O . LEU A 1 154 ? 1.229 12.363 3.805 1.00 98.31 154 LEU A O 1
ATOM 1202 N N . ALA A 1 155 ? 3.364 12.689 3.184 1.00 97.94 155 ALA A N 1
ATOM 1203 C CA . ALA A 1 155 ? 3.711 13.505 4.346 1.00 97.94 155 ALA A CA 1
ATOM 1204 C C . ALA A 1 155 ? 2.903 14.811 4.396 1.00 97.94 155 ALA A C 1
ATOM 1206 O O . ALA A 1 155 ? 2.508 15.245 5.477 1.00 97.94 155 ALA A O 1
ATOM 1207 N N . ALA A 1 156 ? 2.575 15.408 3.243 1.00 97.81 156 ALA A N 1
ATOM 1208 C CA . ALA A 1 156 ? 1.675 16.564 3.180 1.00 97.81 156 ALA A CA 1
ATOM 1209 C C . ALA A 1 156 ? 0.248 16.250 3.681 1.00 97.81 156 ALA A C 1
ATOM 1211 O O . ALA A 1 156 ? -0.510 17.168 3.990 1.00 97.81 156 ALA A O 1
ATOM 1212 N N . TRP A 1 157 ? -0.119 14.968 3.782 1.00 97.06 157 TRP A N 1
ATOM 1213 C CA . TRP A 1 157 ? -1.373 14.487 4.374 1.00 97.06 157 TRP A CA 1
ATOM 1214 C C . TRP A 1 157 ? -1.190 13.931 5.795 1.00 97.06 157 TRP A C 1
ATOM 1216 O O . TRP A 1 157 ? -2.139 13.391 6.361 1.00 97.06 157 TRP A O 1
ATOM 1226 N N . GLY A 1 158 ? 0.010 14.046 6.374 1.00 96.56 158 GLY A N 1
ATOM 1227 C CA . GLY A 1 158 ? 0.342 13.489 7.687 1.00 96.56 158 GLY A CA 1
ATOM 1228 C C . GLY A 1 158 ? 0.443 11.961 7.706 1.00 96.56 158 GLY A C 1
ATOM 1229 O O . GLY A 1 158 ? 0.209 11.358 8.750 1.00 96.56 158 GLY A O 1
ATOM 1230 N N . LEU A 1 159 ? 0.738 11.334 6.563 1.00 97.31 159 LEU A N 1
ATOM 1231 C CA . LEU A 1 159 ? 0.867 9.883 6.429 1.00 97.31 159 LEU A CA 1
ATOM 1232 C C . LEU A 1 159 ? 2.332 9.504 6.198 1.00 97.31 159 LEU A C 1
ATOM 1234 O O . LEU A 1 159 ? 3.031 10.148 5.413 1.00 97.31 159 LEU A O 1
ATOM 1238 N N . ASP A 1 160 ? 2.765 8.415 6.826 1.00 96.50 160 ASP A N 1
ATOM 1239 C CA . ASP A 1 160 ? 4.086 7.842 6.592 1.00 96.50 160 ASP A CA 1
ATOM 1240 C C . ASP A 1 160 ? 4.081 7.015 5.303 1.00 96.50 160 ASP A C 1
ATOM 1242 O O . ASP A 1 160 ? 3.073 6.400 4.944 1.00 96.50 160 ASP A O 1
ATOM 1246 N N . PHE A 1 161 ? 5.220 6.951 4.616 1.00 97.12 161 PHE A N 1
ATOM 1247 C CA . PHE A 1 161 ? 5.384 6.133 3.418 1.00 97.12 161 PHE A CA 1
ATOM 1248 C C . PHE A 1 161 ? 6.610 5.225 3.513 1.00 97.12 161 PHE A C 1
ATOM 1250 O O . PHE A 1 161 ? 7.646 5.620 4.041 1.00 97.12 161 PHE A O 1
ATOM 1257 N N . ALA A 1 162 ? 6.499 4.016 2.960 1.00 94.75 162 ALA A N 1
ATOM 1258 C CA . ALA A 1 162 ? 7.628 3.121 2.743 1.00 94.75 162 ALA A CA 1
ATOM 1259 C C . ALA A 1 162 ? 7.543 2.445 1.368 1.00 94.75 162 ALA A C 1
ATOM 1261 O O . ALA A 1 162 ? 6.543 1.802 1.031 1.00 94.75 162 ALA A O 1
ATOM 1262 N N . LEU A 1 163 ? 8.627 2.512 0.592 1.00 94.00 163 LEU A N 1
ATOM 1263 C CA . LEU A 1 163 ? 8.780 1.710 -0.618 1.00 94.00 163 LEU A CA 1
ATOM 1264 C C . LEU A 1 163 ? 9.490 0.397 -0.275 1.00 94.00 163 LEU A C 1
ATOM 1266 O O . LEU A 1 163 ? 10.651 0.374 0.124 1.00 94.00 163 LEU A O 1
ATOM 1270 N N . ARG A 1 164 ? 8.809 -0.730 -0.481 1.00 90.75 164 ARG A N 1
ATOM 1271 C CA . ARG A 1 164 ? 9.362 -2.071 -0.253 1.00 90.75 164 ARG A CA 1
ATOM 1272 C C . ARG A 1 164 ? 9.484 -2.846 -1.557 1.00 90.75 164 ARG A C 1
ATOM 1274 O O . ARG A 1 164 ? 8.971 -2.451 -2.602 1.00 90.75 164 ARG A O 1
ATOM 1281 N N . GLY A 1 165 ? 10.223 -3.941 -1.520 1.00 85.12 165 GLY A N 1
ATOM 1282 C CA . GLY A 1 165 ? 10.299 -4.904 -2.610 1.00 85.12 165 GLY A CA 1
ATOM 1283 C C . GLY A 1 165 ? 10.522 -6.298 -2.051 1.00 85.12 165 GLY A C 1
ATOM 1284 O O . GLY A 1 165 ? 10.768 -6.452 -0.853 1.00 85.12 165 GLY A O 1
ATOM 1285 N N . ALA A 1 166 ? 10.428 -7.311 -2.910 1.00 68.12 166 ALA A N 1
ATOM 1286 C CA . ALA A 1 166 ? 10.803 -8.659 -2.508 1.00 68.12 166 ALA A CA 1
ATOM 1287 C C . ALA A 1 166 ? 12.266 -8.655 -2.027 1.00 68.12 166 ALA A C 1
ATOM 1289 O O . ALA A 1 166 ? 13.102 -8.023 -2.684 1.00 68.12 166 ALA A O 1
ATOM 1290 N N . PRO A 1 167 ? 12.591 -9.326 -0.907 1.00 55.50 167 PRO A N 1
ATOM 1291 C CA . PRO A 1 167 ? 13.978 -9.478 -0.505 1.00 55.50 167 PRO A CA 1
ATOM 1292 C C . PRO A 1 167 ? 14.748 -10.112 -1.662 1.00 55.50 167 PRO A C 1
ATOM 1294 O O . PRO A 1 167 ? 14.359 -11.152 -2.201 1.00 55.50 167 PRO A O 1
ATOM 1297 N N . THR A 1 168 ? 15.842 -9.473 -2.075 1.00 50.56 168 THR A N 1
ATOM 1298 C CA . THR A 1 168 ? 16.828 -10.134 -2.927 1.00 50.56 168 THR A CA 1
ATOM 1299 C C . THR A 1 168 ? 17.258 -11.400 -2.180 1.00 50.56 168 THR A C 1
ATOM 1301 O O . THR A 1 168 ? 17.570 -11.284 -0.995 1.00 50.56 168 THR A O 1
ATOM 1304 N N . PRO A 1 169 ? 17.318 -12.588 -2.810 1.00 47.22 169 PRO A N 1
ATOM 1305 C CA . PRO A 1 169 ? 17.546 -13.870 -2.120 1.00 47.22 169 PRO A CA 1
ATOM 1306 C C . PRO A 1 169 ? 18.851 -13.971 -1.301 1.00 47.22 169 PRO A C 1
ATOM 1308 O O . PRO A 1 169 ? 19.100 -14.988 -0.668 1.00 47.22 169 PRO A O 1
ATOM 1311 N N . LEU A 1 170 ? 19.689 -12.931 -1.309 1.00 37.69 170 LEU A N 1
ATOM 1312 C CA . LEU A 1 170 ? 20.974 -12.846 -0.621 1.00 37.69 170 LEU A CA 1
ATOM 1313 C C . LEU A 1 170 ? 20.950 -12.009 0.667 1.00 37.69 170 LEU A C 1
ATOM 1315 O O . LEU A 1 170 ? 21.972 -11.939 1.344 1.00 37.69 170 LEU A O 1
ATOM 1319 N N . VAL A 1 171 ? 19.830 -11.369 1.015 1.00 38.31 171 VAL A N 1
ATOM 1320 C CA . VAL A 1 171 ? 19.710 -10.608 2.267 1.00 38.31 171 VAL A CA 1
ATOM 1321 C C . VAL A 1 171 ? 18.667 -11.306 3.137 1.00 38.31 171 VAL A C 1
ATOM 1323 O O . VAL A 1 171 ? 17.492 -11.297 2.762 1.00 38.31 171 VAL A O 1
ATOM 1326 N N . PRO A 1 172 ? 19.054 -11.951 4.258 1.00 37.41 172 PRO A N 1
ATOM 1327 C CA . PRO A 1 172 ? 18.069 -12.456 5.205 1.00 37.41 172 PRO A CA 1
ATOM 1328 C C . PRO A 1 172 ? 17.182 -11.282 5.625 1.00 37.41 172 PRO A C 1
ATOM 1330 O O . PRO A 1 172 ? 17.715 -10.182 5.802 1.00 37.41 172 PRO A O 1
ATOM 1333 N N . PRO A 1 173 ? 15.858 -11.473 5.745 1.00 44.00 173 PRO A N 1
ATOM 1334 C CA . PRO A 1 173 ? 14.978 -10.403 6.170 1.00 44.00 173 PRO A CA 1
ATOM 1335 C C . PRO A 1 173 ? 15.472 -9.936 7.536 1.00 44.00 173 PRO A C 1
ATOM 1337 O O . PRO A 1 173 ? 15.345 -10.631 8.542 1.00 44.00 173 PRO A O 1
ATOM 1340 N N . THR A 1 174 ? 16.097 -8.762 7.580 1.00 38.72 174 THR A N 1
ATOM 1341 C CA . THR A 1 174 ? 16.170 -8.000 8.815 1.00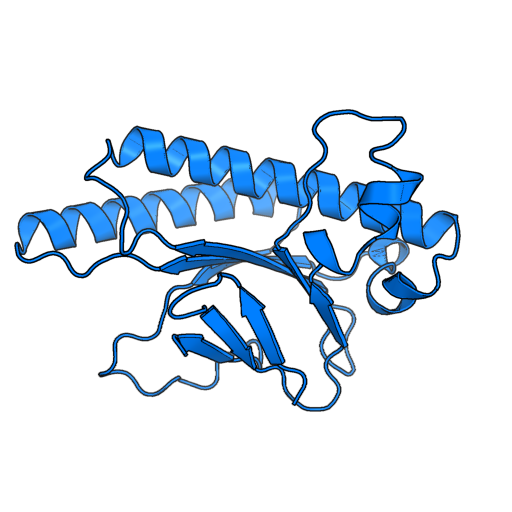 38.72 174 THR A CA 1
ATOM 1342 C C . THR A 1 174 ? 14.720 -7.870 9.226 1.00 38.72 174 THR A C 1
ATOM 1344 O O . THR A 1 174 ? 13.959 -7.303 8.441 1.00 38.72 174 THR A O 1
ATOM 1347 N N . LEU A 1 175 ? 14.340 -8.469 10.366 1.00 43.09 175 LEU A N 1
ATOM 1348 C CA . LEU A 1 175 ? 13.041 -8.284 11.018 1.00 43.09 175 LEU A CA 1
ATOM 1349 C C . LEU A 1 175 ? 12.637 -6.842 10.763 1.00 43.09 175 LEU A C 1
ATOM 1351 O O . LEU A 1 175 ? 13.253 -5.925 11.316 1.00 43.09 175 LEU A O 1
ATOM 1355 N N . ALA A 1 176 ? 11.731 -6.634 9.806 1.00 51.31 176 ALA A N 1
ATOM 1356 C CA . ALA A 1 176 ? 11.436 -5.283 9.387 1.00 51.31 176 ALA A CA 1
ATOM 1357 C C . ALA A 1 176 ? 10.939 -4.581 10.650 1.00 51.31 176 ALA A C 1
ATOM 1359 O O . ALA A 1 176 ? 10.178 -5.188 11.406 1.00 51.31 176 ALA A O 1
ATOM 1360 N N . ALA A 1 177 ? 11.351 -3.337 10.902 1.00 55.09 177 ALA A N 1
ATOM 1361 C CA . ALA A 1 177 ? 10.927 -2.580 12.090 1.00 55.09 177 ALA A CA 1
ATOM 1362 C C . ALA A 1 177 ? 9.387 -2.559 12.277 1.00 55.09 177 ALA A C 1
ATOM 1364 O O . ALA A 1 177 ? 8.866 -2.272 13.353 1.00 55.09 177 ALA A O 1
ATOM 1365 N N . ASP A 1 178 ? 8.661 -2.945 11.227 1.00 66.06 178 ASP A N 1
ATOM 1366 C CA . ASP A 1 178 ? 7.216 -2.945 11.114 1.00 66.06 178 ASP A CA 1
ATOM 1367 C C . ASP A 1 178 ? 6.569 -4.317 11.382 1.00 66.06 178 ASP A C 1
ATOM 1369 O O . ASP A 1 178 ? 5.350 -4.406 11.358 1.00 66.06 178 ASP A O 1
ATOM 1373 N N . GLY A 1 179 ? 7.339 -5.364 11.698 1.00 78.88 179 GLY A N 1
ATOM 1374 C CA . GLY A 1 179 ? 6.860 -6.618 12.292 1.00 78.88 179 GLY A CA 1
ATOM 1375 C C . GLY A 1 179 ? 6.277 -7.675 11.348 1.00 78.88 179 GLY A C 1
ATOM 1376 O O . GLY A 1 179 ? 6.075 -8.785 11.806 1.00 78.88 179 GLY A O 1
ATOM 1377 N N . TRP A 1 180 ? 6.026 -7.399 10.069 1.00 87.12 180 TRP A N 1
ATOM 1378 C CA . TRP A 1 180 ? 5.507 -8.379 9.096 1.00 87.12 180 TRP A CA 1
ATOM 1379 C C . TRP A 1 180 ? 6.507 -8.662 7.969 1.00 87.12 180 TRP A C 1
ATOM 1381 O O . TRP A 1 180 ? 7.366 -7.828 7.664 1.00 87.12 180 TRP A O 1
ATOM 1391 N N . GLU A 1 181 ? 6.368 -9.825 7.333 1.00 87.81 181 GLU A N 1
ATOM 1392 C CA . GLU A 1 181 ? 7.247 -10.294 6.257 1.00 87.81 181 GLU A CA 1
ATOM 1393 C C . GLU A 1 181 ? 6.480 -10.483 4.948 1.00 87.81 181 GLU A C 1
ATOM 1395 O O . GLU A 1 181 ? 5.273 -10.717 4.946 1.00 87.81 181 GLU A O 1
ATOM 1400 N N . ALA A 1 182 ? 7.183 -10.381 3.820 1.00 88.44 182 ALA A N 1
ATOM 1401 C CA . ALA A 1 182 ? 6.629 -10.703 2.513 1.00 88.44 182 ALA A CA 1
ATOM 1402 C C . ALA A 1 182 ? 7.579 -11.598 1.722 1.00 88.44 182 ALA A C 1
ATOM 1404 O O . ALA 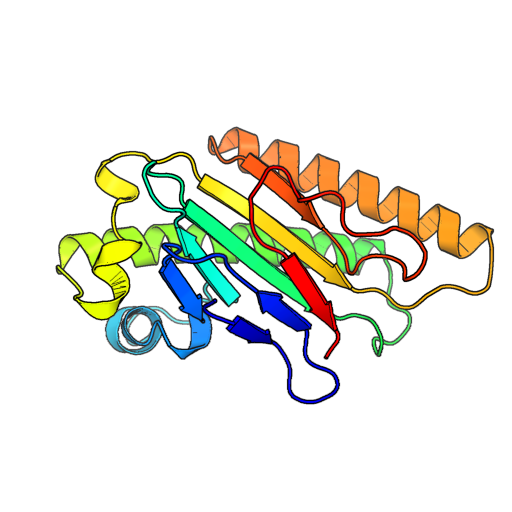A 1 182 ? 8.794 -11.387 1.706 1.00 88.44 182 ALA A O 1
ATOM 1405 N N . ARG A 1 183 ? 7.006 -12.575 1.024 1.00 86.00 183 ARG A N 1
ATOM 1406 C CA . ARG A 1 183 ? 7.723 -13.553 0.206 1.00 86.00 183 ARG A CA 1
ATOM 1407 C C . ARG A 1 183 ? 6.982 -13.820 -1.091 1.00 86.00 183 ARG A C 1
ATOM 1409 O O . ARG A 1 183 ? 5.762 -13.714 -1.167 1.00 86.00 183 ARG A O 1
ATOM 1416 N N . VAL A 1 184 ? 7.732 -14.217 -2.108 1.00 82.88 184 VAL A N 1
ATOM 1417 C CA . VAL A 1 184 ? 7.158 -14.836 -3.302 1.00 82.88 184 VAL A CA 1
ATOM 1418 C C . VAL A 1 184 ? 6.975 -16.321 -2.994 1.00 82.88 184 VAL A C 1
ATOM 1420 O O . VAL A 1 184 ? 7.947 -16.975 -2.615 1.00 82.88 184 VAL A O 1
ATOM 1423 N N . ALA A 1 185 ? 5.747 -16.822 -3.109 1.00 78.06 185 ALA A N 1
ATOM 1424 C CA . ALA A 1 185 ? 5.409 -18.237 -2.961 1.00 78.06 185 ALA A CA 1
ATOM 1425 C C . ALA A 1 185 ? 5.445 -18.977 -4.304 1.00 78.06 185 ALA A C 1
ATOM 1427 O O . ALA A 1 185 ? 5.277 -18.313 -5.356 1.00 78.06 185 ALA A O 1
#

Sequence (185 aa):
MPTKCEGATNPICFDFPIGWEAVKYDEEGGFYRTTVTKHVNLIRGMDLVAVPPGAPRVVFIEVKDFRKAAPDDPEARNAKLIDTVLRKTLYTLAGLVAAERVGEASLRPFAMLSRQPPVQVVLFLVEAPLASKLRQQNQRVGRNDLEQSLTAQLAAWGLDFALRGAPTPLVPPTLAADGWEARVA

Mean predicted aligned error: 6.19 Å